Protein 7EZN (pdb70)

Nearest PDB structures (foldseek):
  7ezn-assembly1_A  TM=1.006E+00  e=9.779E-37  Cryptococcus neoformans H99
  6apx-assembly1_A  TM=9.489E-01  e=5.765E-12  Escherichia coli K-12
  4ki9-assembly1_A  TM=9.120E-01  e=9.971E-12  Homo sapiens
  4jmk-assembly2_B  TM=9.257E-01  e=8.922E-11  Homo sapiens
  4jnb-assembly1_A  TM=8.657E-01  e=7.433E-11  Homo sapiens

Structure (mmCIF, N/CA/C/O backbone):
data_7EZN
#
_entry.id   7EZN
#
_cell.length_a   66.194
_cell.length_b   66.194
_cell.length_c   120.324
_cell.angle_alpha   90.000
_cell.angle_beta   90.000
_cell.angle_gamma   90.000
#
_symmetry.space_group_name_H-M   'P 41 21 2'
#
loop_
_entity.id
_entity.type
_entity.pdbx_description
1 polymer Protein-tyrosine-phosphatase
2 non-polymer 'VANADATE ION'
3 non-polymer 1,2-ETHANEDIOL
4 water water
#
loop_
_atom_site.group_PDB
_atom_site.id
_atom_site.type_symbol
_atom_site.label_atom_id
_atom_site.label_alt_id
_atom_site.label_comp_id
_atom_site.label_asym_id
_atom_site.label_entity_id
_atom_site.label_seq_id
_atom_site.pdbx_PDB_ins_code
_atom_site.Cartn_x
_atom_site.Cartn_y
_atom_site.Cartn_z
_atom_site.occupancy
_atom_site.B_iso_or_equiv
_atom_site.auth_seq_id
_atom_site.auth_comp_id
_atom_site.auth_asym_id
_atom_site.auth_atom_id
_atom_site.pdbx_PDB_model_num
ATOM 1 N N . GLY A 1 5 ? 32.30500 -13.43400 11.04000 1.000 46.47000 114 GLY A N 1
ATOM 2 C CA . GLY A 1 5 ? 32.95700 -12.50300 11.96000 1.000 40.61000 114 GLY A CA 1
ATOM 3 C C . GLY A 1 5 ? 32.06500 -11.61300 12.79200 1.000 34.29000 114 GLY A C 1
ATOM 4 O O . GLY A 1 5 ? 30.88100 -11.48600 12.49100 1.000 35.41000 114 GLY A O 1
ATOM 5 N N . HIS A 1 6 ? 32.67800 -10.99300 13.78500 1.000 31.06000 115 HIS A N 1
ATOM 6 C CA . HIS A 1 6 ? 31.97400 -10.06400 14.69700 1.000 29.99000 115 HIS A CA 1
ATOM 7 C C . HIS A 1 6 ? 31.98500 -8.66000 14.09200 1.000 28.15000 115 HIS A C 1
ATOM 8 O O . HIS A 1 6 ? 31.29000 -7.80600 14.62500 1.000 26.78000 115 HIS A O 1
ATOM 15 N N . MET A 1 7 ? 32.75900 -8.44600 13.02800 1.000 27.26000 116 MET A N 1
ATOM 16 C CA . MET A 1 7 ? 32.70100 -7.16900 12.33300 1.000 28.70000 116 MET A CA 1
ATOM 17 C C . MET A 1 7 ? 32.95300 -7.42800 10.86300 1.000 27.67000 116 MET A C 1
ATOM 18 O O . MET A 1 7 ? 33.61300 -8.40200 10.51000 1.000 27.26000 116 MET A O 1
ATOM 23 N N . GLN A 1 8 ? 32.43100 -6.54200 10.01100 1.000 26.92000 117 GLN A N 1
ATOM 24 C CA . GLN A 1 8 ? 32.58100 -6.66100 8.56400 1.000 27.51000 117 GLN A CA 1
ATOM 25 C C . GLN A 1 8 ? 32.92500 -5.30200 7.97200 1.000 27.49000 117 GLN A C 1
ATOM 26 O O . GLN A 1 8 ? 32.46000 -4.26000 8.45700 1.000 25.89000 117 GLN A O 1
ATOM 32 N N . GLU A 1 9 ? 33.74700 -5.32300 6.91800 1.000 28.16000 118 GLU A N 1
ATOM 33 C CA . GLU A 1 9 ? 34.19400 -4.10700 6.25000 1.000 27.97000 118 GLU A CA 1
ATOM 34 C C . GLU A 1 9 ? 33.19800 -3.75200 5.14900 1.000 28.84000 118 GLU A C 1
ATOM 35 O O . GLU A 1 9 ? 33.00700 -4.52700 4.20600 1.000 30.55000 118 GLU A O 1
ATOM 41 N N . VAL A 1 10 ? 32.54200 -2.60500 5.29200 1.000 27.89000 119 VAL A N 1
ATOM 42 C CA . VAL A 1 10 ? 31.48000 -2.18500 4.38100 1.000 24.85000 119 VAL A CA 1
ATOM 43 C C . VAL A 1 10 ? 32.05300 -1.50100 3.15200 1.000 27.52000 119 VAL A C 1
ATOM 44 O O . VAL A 1 10 ? 31.67900 -1.80800 2.01900 1.000 29.06000 119 VAL A O 1
ATOM 48 N N . VAL A 1 11 ? 32.92000 -0.52500 3.38200 1.000 28.05000 120 VAL A N 1
ATOM 49 C CA . VAL A 1 11 ? 33.77200 0.06400 2.36500 1.000 26.48000 120 VAL A CA 1
ATOM 50 C C . VAL A 1 11 ? 35.16500 0.13600 2.97700 1.000 29.50000 120 VAL A C 1
ATOM 51 O O . VAL A 1 11 ? 35.34900 -0.10500 4.17700 1.000 27.02000 120 VAL A O 1
ATOM 55 N N . ASP A 1 12 ? 36.15700 0.44000 2.13200 1.000 27.18000 121 ASP A N 1
ATOM 56 C CA . ASP A 1 12 ? 37.56100 0.49200 2.54500 1.000 26.86000 121 ASP A CA 1
ATOM 57 C C . ASP A 1 12 ? 37.76500 1.29900 3.82900 1.000 29.37000 121 ASP A C 1
ATOM 58 O O . ASP A 1 12 ? 37.55300 2.51900 3.84100 1.000 27.13000 121 ASP A O 1
ATOM 63 N N . GLY A 1 13 ? 38.13900 0.62400 4.92500 1.000 28.80000 122 GLY A N 1
ATOM 64 C CA . GLY A 1 13 ? 38.45700 1.29000 6.17800 1.000 29.55000 122 GLY A CA 1
ATOM 65 C C . GLY A 1 13 ? 37.29700 1.50000 7.13300 1.000 26.95000 122 GLY A C 1
ATOM 66 O O . GLY A 1 13 ? 37.51400 2.03200 8.23900 1.000 27.60000 122 GLY A O 1
ATOM 67 N N . LEU A 1 14 ? 36.07700 1.11500 6.75000 1.000 26.84000 123 LEU A N 1
ATOM 68 C CA . LEU A 1 14 ? 34.87900 1.36300 7.54800 1.000 26.07000 123 LEU A CA 1
ATOM 69 C C . LEU A 1 14 ? 34.22500 0.03400 7.89500 1.000 25.51000 123 LEU A C 1
ATOM 70 O O . LEU A 1 14 ? 33.75700 -0.68500 7.00300 1.000 25.87000 123 LEU A O 1
ATOM 75 N N . TRP A 1 15 ? 34.17900 -0.28100 9.19300 1.000 25.26000 124 TRP A N 1
ATOM 76 C CA . TRP A 1 15 ? 33.71900 -1.56500 9.70100 1.000 26.06000 124 TRP A CA 1
ATOM 77 C C . TRP A 1 15 ? 32.50100 -1.36600 10.59400 1.000 24.83000 124 TRP A C 1
ATOM 78 O O . TRP A 1 15 ? 32.37200 -0.34500 11.27700 1.000 24.43000 124 TRP A O 1
ATOM 89 N N . VAL A 1 16 ? 31.60300 -2.34800 10.59200 1.000 23.58000 125 VAL A N 1
ATOM 90 C CA . VAL A 1 16 ? 30.44700 -2.36900 11.47500 1.000 23.70000 125 VAL A CA 1
ATOM 91 C C . VAL A 1 16 ? 30.49200 -3.67700 12.26100 1.000 24.06000 125 VAL A C 1
ATOM 92 O O . VAL A 1 16 ? 30.84600 -4.72200 11.71000 1.000 24.86000 125 VAL A O 1
ATOM 96 N N . GLY A 1 17 ? 30.17700 -3.62200 13.55000 1.000 24.29000 126 GLY A N 1
ATOM 97 C CA . GLY A 1 17 ? 30.32800 -4.83700 14.33100 1.000 24.19000 126 GLY A CA 1
ATOM 98 C C . GLY A 1 17 ? 29.71600 -4.74600 15.71300 1.000 25.64000 126 GLY A C 1
ATOM 99 O O . GLY A 1 17 ? 29.03200 -3.77800 16.05500 1.000 23.55000 126 GLY A O 1
ATOM 100 N N . ASP A 1 18 ? 29.96800 -5.79000 16.51100 1.000 25.18000 127 ASP A N 1
ATOM 101 C CA . ASP A 1 18 ? 29.30400 -5.96200 17.79100 1.000 25.29000 127 ASP A CA 1
ATOM 102 C C . ASP A 1 18 ? 30.27300 -5.68900 18.94800 1.000 27.01000 127 ASP A C 1
ATOM 103 O O . ASP A 1 18 ? 31.40700 -5.22300 18.75300 1.000 26.81000 127 ASP A O 1
ATOM 108 N N . LEU A 1 19 ? 29.83200 -6.02500 20.16300 1.000 26.01000 128 LEU A N 1
ATOM 109 C CA . LEU A 1 19 ? 30.64600 -5.76300 21.34800 1.000 26.41000 128 LEU A CA 1
ATOM 110 C C . LEU A 1 19 ? 31.90400 -6.63300 21.35900 1.000 26.73000 128 LEU A C 1
ATOM 111 O O . LEU A 1 19 ? 32.97300 -6.18400 21.79200 1.000 30.07000 128 LEU A O 1
ATOM 116 N N . VAL A 1 20 ? 31.79400 -7.87900 20.89300 1.000 27.33000 129 VAL A N 1
ATOM 117 C CA . VAL A 1 20 ? 32.96600 -8.74800 20.77600 1.000 27.72000 129 VAL A CA 1
ATOM 118 C C . VAL A 1 20 ? 34.04100 -8.08400 19.92600 1.000 32.30000 129 VAL A C 1
ATOM 119 O O . VAL A 1 20 ? 35.22600 -8.08000 20.28600 1.000 29.79000 129 VAL A O 1
ATOM 123 N N . ALA A 1 21 ? 33.64100 -7.49800 18.78900 1.000 28.01000 130 ALA A N 1
ATOM 124 C CA . ALA A 1 21 ? 34.61700 -6.89200 17.88800 1.000 28.34000 130 ALA A CA 1
ATOM 125 C C . ALA A 1 21 ? 35.35300 -5.74700 18.55800 1.000 27.81000 130 ALA A C 1
ATOM 126 O O . ALA A 1 21 ? 36.55400 -5.55700 18.33700 1.000 31.97000 130 ALA A O 1
ATOM 128 N N . ALA A 1 22 ? 34.65100 -4.96400 19.36800 1.000 26.19000 131 ALA A N 1
ATOM 129 C CA . ALA A 1 22 ? 35.26400 -3.80000 19.98900 1.000 28.17000 131 ALA A CA 1
ATOM 130 C C . ALA A 1 22 ? 36.32500 -4.18100 21.01500 1.000 33.04000 131 ALA A C 1
ATOM 131 O O . ALA A 1 22 ? 37.17200 -3.34600 21.35300 1.000 33.52000 131 ALA A O 1
ATOM 133 N N . ASN A 1 23 ? 36.27700 -5.40800 21.52700 1.000 32.74000 132 ASN A N 1
ATOM 134 C CA . ASN A 1 23 ? 37.19800 -5.87800 22.55900 1.000 34.59000 132 ASN A CA 1
ATOM 135 C C . ASN A 1 23 ? 38.30900 -6.76100 22.00800 1.000 38.19000 132 ASN A C 1
ATOM 136 O O . ASN A 1 23 ? 39.22500 -7.12400 22.75300 1.000 40.64000 132 ASN A O 1
ATOM 141 N N . ASP A 1 24 ? 38.27500 -7.07600 20.71900 1.000 35.98000 133 ASP A N 1
ATOM 142 C CA . ASP A 1 24 ? 39.21500 -8.01400 20.10100 1.000 37.49000 133 ASP A CA 1
ATOM 143 C C . ASP A 1 24 ? 40.38100 -7.21700 19.51300 1.000 39.40000 133 ASP A C 1
ATOM 144 O O . ASP A 1 24 ? 40.44300 -6.93000 18.31700 1.000 37.20000 133 ASP A O 1
ATOM 149 N N . ASP A 1 25 ? 41.34000 -6.87100 20.38200 1.000 38.92000 134 ASP A N 1
ATOM 150 C CA . ASP A 1 25 ? 42.45500 -6.02800 19.95200 1.000 38.88000 134 ASP A CA 1
ATOM 151 C C . ASP A 1 25 ? 43.32200 -6.71500 18.90900 1.000 41.56000 134 ASP A C 1
ATOM 152 O O . ASP A 1 25 ? 43.95800 -6.03900 18.09200 1.000 41.19000 134 ASP A O 1
ATOM 157 N N . ASP A 1 26 ? 43.36400 -8.04800 18.91800 1.000 40.44000 135 ASP A N 1
ATOM 158 C CA . ASP A 1 26 ? 44.10100 -8.77000 17.88900 1.000 44.37000 135 ASP A CA 1
ATOM 159 C C . ASP A 1 26 ? 43.50600 -8.50200 16.51200 1.000 42.72000 135 ASP A C 1
ATOM 160 O O . ASP A 1 26 ? 44.22300 -8.13500 15.57200 1.000 43.85000 135 ASP A O 1
ATOM 165 N N . GLU A 1 27 ? 42.18400 -8.67500 16.37700 1.000 43.22000 136 GLU A N 1
ATOM 166 C CA . GLU A 1 27 ? 41.52600 -8.45400 15.09200 1.000 42.37000 136 GLU A CA 1
ATOM 167 C C . GLU A 1 27 ? 41.56400 -6.98600 14.69300 1.000 40.46000 136 GLU A C 1
ATOM 168 O O . GLU A 1 27 ? 41.68400 -6.66500 13.50400 1.000 39.40000 136 GLU A O 1
ATOM 174 N N . LEU A 1 28 ? 41.44300 -6.07900 15.66300 1.000 36.88000 137 LEU A N 1
ATOM 175 C CA . LEU A 1 28 ? 41.54300 -4.66300 15.33300 1.000 37.82000 137 LEU A CA 1
ATOM 176 C C . LEU A 1 28 ? 42.93000 -4.32600 14.79700 1.000 41.32000 137 LEU A C 1
ATOM 177 O O . LEU A 1 28 ? 43.06100 -3.63500 13.77700 1.000 35.10000 137 LEU A O 1
ATOM 182 N N . GLU A 1 29 ? 43.97900 -4.84300 15.43700 1.000 40.89000 138 GLU A N 1
ATOM 183 C CA . GLU A 1 29 ? 45.36900 -4.58100 14.97700 1.000 43.12000 138 GLU A CA 1
ATOM 184 C C . GLU A 1 29 ? 45.58400 -5.20000 13.59900 1.000 40.36000 138 GLU A C 1
ATOM 185 O O . GLU A 1 29 ? 46.15500 -4.53800 12.73200 1.000 41.32000 138 GLU A O 1
ATOM 191 N N . LYS A 1 30 ? 45.13000 -6.43200 13.42000 1.000 41.33000 139 LYS A N 1
ATOM 192 C CA . LYS A 1 30 ? 45.35600 -7.12800 12.15800 1.000 41.34000 139 LYS A CA 1
ATOM 193 C C . LYS A 1 30 ? 44.73800 -6.37900 10.98000 1.000 41.95000 139 LYS A C 1
ATOM 194 O O . LYS A 1 30 ? 45.23900 -6.46700 9.85300 1.000 42.32000 139 LYS A O 1
ATOM 200 N N . ASN A 1 31 ? 43.66300 -5.63100 11.21500 1.000 39.01000 140 ASN A N 1
ATOM 201 C CA . ASN A 1 31 ? 42.96500 -4.93600 10.14200 1.000 39.79000 140 ASN A CA 1
ATOM 202 C C . ASN A 1 31 ? 43.24000 -3.44200 10.14000 1.000 37.90000 140 ASN A C 1
ATOM 203 O O . ASN A 1 31 ? 42.54500 -2.70000 9.43600 1.000 35.06000 140 ASN A O 1
ATOM 208 N N . GLY A 1 32 ? 44.21700 -2.98600 10.92400 1.000 35.89000 141 GLY A N 1
ATOM 209 C CA . GLY A 1 32 ? 44.63800 -1.59700 10.90800 1.000 33.55000 141 GLY A CA 1
ATOM 210 C C . GLY A 1 32 ? 43.63100 -0.60700 11.43700 1.000 34.63000 141 GLY A C 1
ATOM 211 O O . GLY A 1 32 ? 43.63700 0.55400 11.01300 1.000 35.15000 141 GLY A O 1
ATOM 212 N N . ILE A 1 33 ? 42.77200 -1.02500 12.36300 1.000 33.17000 142 ILE A N 1
ATOM 213 C CA . ILE A 1 33 ? 41.73400 -0.15900 12.90900 1.000 30.40000 142 ILE A CA 1
ATOM 214 C C . ILE A 1 33 ? 42.28600 0.59200 14.11600 1.000 33.02000 142 ILE A C 1
ATOM 215 O O . ILE A 1 33 ? 42.76600 -0.01800 15.08100 1.000 34.18000 142 ILE A O 1
ATOM 220 N N . LYS A 1 34 ? 42.20500 1.92200 14.06500 1.000 31.15000 143 LYS A N 1
ATOM 221 C CA . LYS A 1 34 ? 42.72900 2.77600 15.12200 1.000 32.55000 143 LYS A CA 1
ATOM 222 C C . LYS A 1 34 ? 41.68000 3.74200 15.67200 1.000 29.86000 143 LYS A C 1
ATOM 223 O O . LYS A 1 34 ? 42.01800 4.63000 16.46900 1.000 30.52000 143 LYS A O 1
ATOM 229 N N . ASN A 1 35 ? 40.41500 3.57200 15.29800 1.000 28.10000 144 ASN A N 1
ATOM 230 C CA . ASN A 1 35 ? 39.33000 4.45900 15.69600 1.000 26.10000 144 ASN A CA 1
ATOM 231 C C . ASN A 1 35 ? 38.09900 3.61400 15.97600 1.000 28.60000 144 ASN A C 1
ATOM 232 O O . ASN A 1 35 ? 37.83400 2.64800 15.25500 1.000 28.39000 144 ASN A O 1
ATOM 237 N N . ILE A 1 36 ? 37.34800 3.96400 17.02300 1.000 25.56000 145 ILE A N 1
ATOM 238 C CA . ILE A 1 36 ? 36.14700 3.21600 17.38300 1.000 24.72000 145 ILE A CA 1
ATOM 239 C C . ILE A 1 36 ? 35.02600 4.20300 17.67100 1.000 24.17000 145 ILE A C 1
ATOM 240 O O . ILE A 1 36 ? 35.17700 5.09200 18.51600 1.000 25.36000 145 ILE A O 1
ATOM 245 N N . LEU A 1 37 ? 33.91200 4.06100 16.95700 1.000 23.24000 146 LEU A N 1
ATOM 246 C CA . LEU A 1 37 ? 32.69300 4.82200 17.22700 1.000 20.70000 146 LEU A CA 1
ATOM 247 C C . LEU A 1 37 ? 31.83600 3.85800 18.04000 1.000 24.93000 146 LEU A C 1
ATOM 248 O O . LEU A 1 37 ? 31.30600 2.88100 17.51200 1.000 23.87000 146 LEU A O 1
ATOM 253 N N . SER A 1 38 ? 31.77400 4.08500 19.35000 1.000 22.01000 147 SER A N 1
ATOM 254 C CA . SER A 1 38 ? 31.23300 3.12800 20.30700 1.000 23.92000 147 SER A CA 1
ATOM 255 C C . SER A 1 38 ? 29.85800 3.60800 20.76400 1.000 23.91000 147 SER A C 1
ATOM 256 O O . SER A 1 38 ? 29.75200 4.51800 21.59300 1.000 24.46000 147 SER A O 1
ATOM 259 N N . ALA A 1 39 ? 28.80200 2.98700 20.23700 1.000 23.71000 148 ALA A N 1
ATOM 260 C CA . ALA A 1 39 ? 27.42300 3.40500 20.49300 1.000 22.12000 148 ALA A CA 1
ATOM 261 C C . ALA A 1 39 ? 26.83900 2.46700 21.54500 1.000 25.54000 148 ALA A C 1
ATOM 262 O O . ALA A 1 39 ? 26.35200 1.37700 21.22300 1.000 25.63000 148 ALA A O 1
ATOM 264 N N . LEU A 1 40 ? 27.01100 2.88400 22.80300 1.000 24.18000 149 LEU A N 1
ATOM 265 C CA . LEU A 1 40 ? 26.66500 2.00100 23.93900 1.000 26.32000 149 LEU A CA 1
ATOM 266 C C . LEU A 1 40 ? 26.57500 2.80700 25.24100 1.000 25.41000 149 LEU A C 1
ATOM 267 O O . LEU A 1 40 ? 27.23200 3.83600 25.32600 1.000 24.94000 149 LEU A O 1
ATOM 272 N N . ARG A 1 41 ? 25.76000 2.34700 26.19100 1.000 27.67000 150 ARG A N 1
ATOM 273 C CA . ARG A 1 41 ? 25.65500 2.95100 27.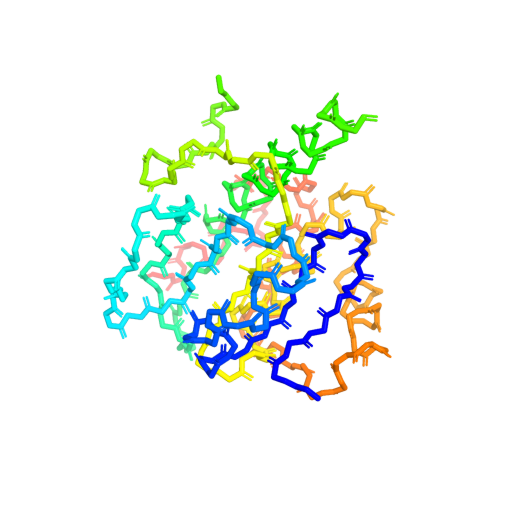54500 1.000 27.42000 150 ARG A CA 1
ATOM 274 C C . ARG A 1 41 ? 25.70700 1.80800 28.57200 1.000 26.17000 150 ARG A C 1
ATOM 275 O O . ARG A 1 41 ? 24.97600 0.85100 28.41400 1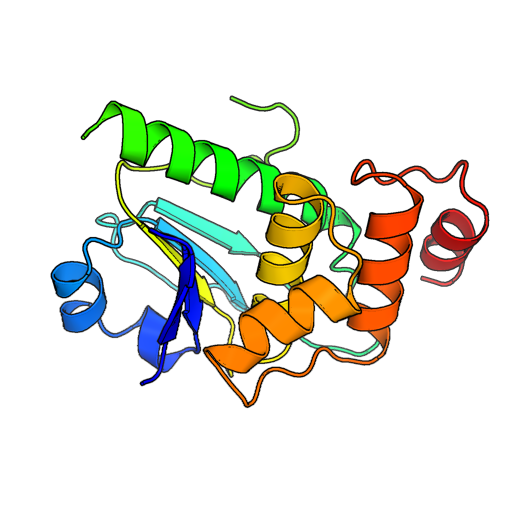.000 28.73000 150 ARG A O 1
ATOM 283 N N . PRO A 1 42 ? 26.49900 1.89400 29.65100 1.000 27.61000 151 PRO A N 1
ATOM 284 C CA . PRO A 1 42 ? 27.56000 2.87500 29.76900 1.000 26.58000 151 PRO A CA 1
ATOM 285 C C . PRO A 1 42 ? 28.70500 2.74500 28.75800 1.000 26.51000 151 PRO A C 1
ATOM 286 O O . PRO A 1 42 ? 28.86200 1.71700 28.16500 1.000 27.77000 151 PRO A O 1
ATOM 290 N N . SER A 1 43 ? 29.48600 3.81000 28.63400 1.000 29.26000 152 SER A N 1
ATOM 291 C CA . SER A 1 43 ? 30.64500 3.79800 27.71800 1.000 28.91000 152 SER A CA 1
ATOM 292 C C . SER A 1 43 ? 31.71600 2.84600 28.24400 1.000 30.31000 152 SER A C 1
ATOM 293 O O . SER A 1 43 ? 31.81700 2.67000 29.45900 1.000 27.99000 152 SER A O 1
ATOM 296 N N . LEU A 1 44 ? 32.47000 2.26400 27.32900 1.000 27.17000 153 LEU A N 1
ATOM 297 C CA . LEU A 1 44 ? 33.55400 1.34300 27.71300 1.000 27.95000 153 LEU A CA 1
ATOM 298 C C . LEU A 1 44 ? 34.84900 2.11600 27.94900 1.000 27.91000 153 LEU A C 1
ATOM 299 O O . LEU A 1 44 ? 34.93100 3.27400 27.54600 1.000 29.36000 153 LEU A O 1
ATOM 304 N N . LYS A 1 45 ? 35.80200 1.48400 28.61100 1.000 28.48000 154 LYS A N 1
ATOM 305 C CA . LYS A 1 45 ? 37.12400 2.06200 28.86700 1.000 28.34000 154 LYS A CA 1
ATOM 306 C C . LYS A 1 45 ? 38.08700 1.46500 27.85100 1.000 30.34000 154 LYS A C 1
ATOM 307 O O . LYS A 1 45 ? 38.51200 0.31600 27.99400 1.000 33.17000 154 LYS A O 1
ATOM 313 N N . PHE A 1 46 ? 38.41700 2.23700 26.81000 1.000 30.58000 155 PHE A N 1
ATOM 314 C CA . PHE A 1 46 ? 39.31500 1.77000 25.76400 1.000 29.70000 155 PHE A CA 1
ATOM 315 C C . PHE A 1 46 ? 40.75100 2.20800 26.02400 1.000 32.16000 155 PHE A C 1
ATOM 316 O O . PHE A 1 46 ? 41.01000 3.24400 26.64300 1.000 34.05000 155 PHE A O 1
ATOM 324 N N . SER A 1 47 ? 41.68500 1.42300 25.49900 1.000 32.41000 156 SER A N 1
ATOM 325 C CA . SER A 1 47 ? 43.08200 1.82000 25.50700 1.000 38.13000 156 SER A CA 1
ATOM 326 C C . SER A 1 47 ? 43.27800 3.10200 24.69900 1.000 40.33000 156 SER A C 1
ATOM 327 O O . SER A 1 47 ? 42.49200 3.42800 23.80200 1.000 37.63000 156 SER A O 1
ATOM 330 N N . ASP A 1 48 ? 44.33000 3.85100 25.02600 1.000 39.93000 157 ASP A N 1
ATOM 331 C CA . ASP A 1 48 ? 44.57200 5.07000 24.25900 1.000 42.95000 157 ASP A CA 1
ATOM 332 C C . ASP A 1 48 ? 45.27300 4.79200 22.93600 1.000 39.25000 157 ASP A C 1
ATOM 333 O O . ASP A 1 48 ? 45.59800 5.73400 22.20800 1.000 42.87000 157 ASP A O 1
ATOM 338 N N . LYS A 1 49 ? 45.50000 3.51900 22.61500 1.000 39.94000 158 LYS A N 1
ATOM 339 C CA . LYS A 1 49 ? 45.86200 3.12100 21.26100 1.000 37.44000 158 LYS A CA 1
ATOM 340 C C . LYS A 1 49 ? 44.82600 3.60000 20.24500 1.000 38.89000 158 LYS A C 1
ATOM 341 O O . LYS A 1 49 ? 45.16400 3.85900 19.08400 1.000 38.67000 158 LYS A O 1
ATOM 347 N N . TYR A 1 50 ? 43.57400 3.76200 20.66900 1.000 38.15000 159 TYR A N 1
ATOM 348 C CA . TYR A 1 50 ? 42.46600 4.10000 19.78600 1.000 33.82000 159 TYR A CA 1
ATOM 349 C C . TYR A 1 50 ? 41.97700 5.52100 20.03300 1.000 34.04000 159 TYR A C 1
ATOM 350 O O . TYR A 1 50 ? 42.00700 6.02300 21.16000 1.000 33.41000 159 TYR A O 1
ATOM 359 N N . ALA A 1 51 ? 41.50300 6.16200 18.97300 1.000 29.37000 160 ALA A N 1
ATOM 360 C CA . ALA A 1 51 ? 40.69000 7.36200 19.10400 1.000 30.16000 160 ALA A CA 1
ATOM 361 C C . ALA A 1 51 ? 39.23800 6.92000 19.18700 1.000 31.12000 160 ALA A C 1
ATOM 362 O O . ALA A 1 51 ? 38.77500 6.14200 18.34500 1.000 28.29000 160 ALA A O 1
ATOM 364 N N . VAL A 1 52 ? 38.54300 7.37900 20.22100 1.000 29.15000 161 VAL A N 1
ATOM 365 C CA . VAL A 1 52 ? 37.17600 6.84900 20.46000 1.000 26.89000 161 VAL A CA 1
ATOM 366 C C . VAL A 1 52 ? 36.11000 7.93700 20.48300 1.000 28.45000 161 VAL A C 1
ATOM 367 O O . VAL A 1 52 ? 36.35000 8.98300 21.07700 1.000 30.44000 161 VAL A O 1
ATOM 371 N N . TYR A 1 53 ? 34.99300 7.68600 19.80700 1.000 27.55000 162 TYR A N 1
ATOM 372 C CA . TYR A 1 53 ? 33.82700 8.58600 19.89600 1.000 26.03000 162 TYR A CA 1
ATOM 373 C C . TYR A 1 53 ?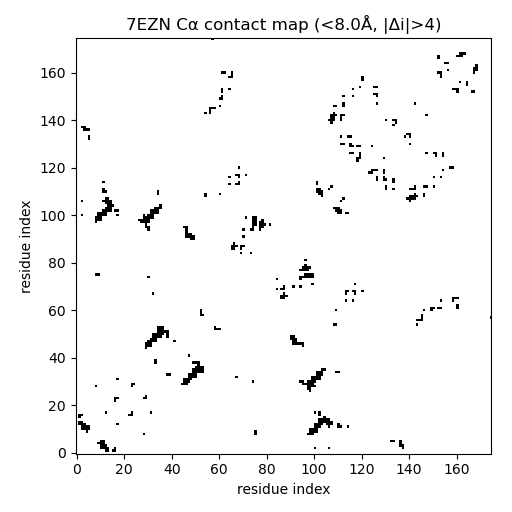 32.81200 7.80200 20.73300 1.000 27.77000 162 TYR A C 1
ATOM 374 O O . TYR A 1 53 ? 32.19300 6.87300 20.21900 1.000 25.23000 162 TYR A O 1
ATOM 383 N N . PRO A 1 54 ? 32.62800 8.16300 22.01400 1.000 26.84000 163 PRO A N 1
ATOM 384 C CA . PRO A 1 54 ? 31.66000 7.48500 22.84600 1.000 26.74000 163 PRO A CA 1
ATOM 385 C C . PRO A 1 54 ? 30.26900 8.09100 22.61800 1.000 28.73000 163 PRO A C 1
ATOM 386 O O . PRO A 1 54 ? 30.02400 9.18700 23.04400 1.000 35.20000 163 PRO A O 1
ATOM 390 N N . LEU A 1 55 ? 29.39500 7.34900 21.95300 1.000 25.14000 164 LEU A N 1
ATOM 391 C CA . LEU A 1 55 ? 28.00600 7.83100 21.76000 1.000 25.28000 164 LEU A CA 1
ATOM 392 C C . LEU A 1 55 ? 27.15300 7.13200 22.81200 1.000 27.77000 164 LEU A C 1
ATOM 393 O O . LEU A 1 55 ? 26.86200 5.95600 22.62800 1.000 26.25000 164 LEU A O 1
ATOM 398 N N . GLU A 1 56 ? 26.78000 7.85600 23.86200 1.000 26.74000 165 GLU A N 1
ATOM 399 C CA . GLU A 1 56 ? 26.06000 7.24100 24.99900 1.000 27.37000 165 GLU A CA 1
ATOM 400 C C . GLU A 1 56 ? 24.56700 7.20200 24.71000 1.000 28.51000 165 GLU A C 1
ATOM 401 O O . GLU A 1 56 ? 23.83100 7.98800 25.30000 1.000 31.33000 165 GLU A O 1
ATOM 407 N N . ILE A 1 57 ? 24.16900 6.27200 23.85300 1.000 26.36000 166 ILE A N 1
ATOM 408 C CA . ILE A 1 57 ? 22.73300 6.10900 23.52400 1.000 28.42000 166 ILE A CA 1
ATOM 409 C C . ILE A 1 57 ? 22.34400 4.63900 23.66100 1.000 27.62000 166 ILE A C 1
ATOM 410 O O . ILE A 1 57 ? 23.20900 3.78600 23.48800 1.000 27.54000 166 ILE A O 1
ATOM 415 N N . ASP A 1 58 ? 21.08900 4.38500 24.01300 1.000 30.25000 167 ASP A N 1
ATOM 416 C CA . ASP A 1 58 ? 20.54500 3.03300 24.07000 1.000 28.02000 167 ASP A CA 1
ATOM 417 C C . ASP A 1 58 ? 19.97900 2.64400 22.70800 1.000 29.44000 167 ASP A C 1
ATOM 418 O O . ASP A 1 58 ? 19.93000 3.44900 21.77800 1.000 31.36000 167 ASP A O 1
ATOM 423 N N . ASP A 1 59 ? 19.52800 1.40300 22.58400 1.000 28.98000 168 ASP A N 1
ATOM 424 C CA . ASP A 1 59 ? 18.76100 1.01400 21.40000 1.000 30.02000 168 ASP A CA 1
ATOM 425 C C . ASP A 1 59 ? 17.28400 0.89700 21.77000 1.000 31.46000 168 ASP A C 1
ATOM 426 O O . ASP A 1 59 ? 16.71000 -0.19500 21.71600 1.000 36.65000 168 ASP A O 1
ATOM 431 N N . SER A 1 60 ? 16.66900 2.01700 22.14400 1.000 31.02000 169 SER A N 1
ATOM 432 C CA . SER A 1 60 ? 15.32400 2.07500 22.69900 1.000 31.69000 169 SER A CA 1
ATOM 433 C C . SER A 1 60 ? 14.37600 2.71200 21.69800 1.000 33.88000 169 SER A C 1
ATOM 434 O O . SER A 1 60 ? 14.79500 3.43100 20.78800 1.000 32.80000 169 SER A O 1
ATOM 437 N N . ALA A 1 61 ? 13.08100 2.45400 21.88600 1.000 33.33000 170 ALA A N 1
ATOM 438 C CA . ALA A 1 61 ? 12.08800 3.02100 20.98300 1.000 33.78000 170 ALA A CA 1
ATOM 439 C C . ALA A 1 61 ? 12.01300 4.53900 21.09800 1.000 33.18000 170 ALA A C 1
ATOM 440 O O . ALA A 1 61 ? 11.50500 5.19400 20.18500 1.000 36.59000 170 ALA A O 1
ATOM 442 N N . ASP A 1 62 ? 12.53700 5.12400 22.16800 1.000 34.66000 171 ASP A N 1
ATOM 443 C CA . ASP A 1 62 ? 12.55600 6.57600 22.28200 1.000 36.60000 171 ASP A CA 1
ATOM 444 C C . ASP A 1 62 ? 13.96600 7.15800 22.18800 1.000 34.28000 171 ASP A C 1
ATOM 445 O O . ASP A 1 62 ? 14.17800 8.31000 22.57100 1.000 33.41000 171 ASP A O 1
ATOM 450 N N . THR A 1 63 ? 14.93400 6.39600 21.67600 1.000 30.88000 172 THR A N 1
ATOM 451 C CA . THR A 1 63 ? 16.28600 6.92300 21.51400 1.000 30.30000 172 THR A CA 1
ATOM 452 C C . THR A 1 63 ? 16.34700 7.90100 20.34300 1.000 29.95000 172 THR A C 1
ATOM 453 O O . THR A 1 63 ? 15.85800 7.60200 19.25300 1.000 29.90000 172 THR A O 1
ATOM 457 N N . ASP A 1 64 ? 16.98500 9.05400 20.56400 1.000 31.54000 173 ASP A N 1
ATOM 458 C CA . ASP A 1 64 ? 17.22200 10.06200 19.52600 1.000 31.22000 173 ASP A CA 1
ATOM 459 C C . ASP A 1 64 ? 18.62800 9.83200 18.96900 1.000 28.64000 173 ASP A C 1
ATOM 460 O O . ASP A 1 64 ? 19.61800 10.27600 19.55700 1.000 27.81000 173 ASP A O 1
ATOM 465 N N . LEU A 1 65 ? 18.72000 9.12100 17.84200 1.000 26.04000 174 LEU A N 1
ATOM 466 C CA . LEU A 1 65 ? 19.97700 9.00900 17.11000 1.000 26.82000 174 LEU A CA 1
ATOM 467 C C . LEU A 1 65 ? 20.17000 10.15700 16.12200 1.000 25.02000 174 LEU A C 1
ATOM 468 O O . LEU A 1 65 ? 21.30600 10.61100 15.91900 1.000 25.41000 174 LEU A O 1
ATOM 473 N N . LEU A 1 66 ? 19.07100 10.64000 15.53400 1.000 25.35000 175 LEU A N 1
ATOM 474 C CA . LEU A 1 66 ? 19.10200 11.67100 14.49300 1.000 23.94000 175 LEU A CA 1
ATOM 475 C C . LEU A 1 66 ? 19.97800 12.86500 14.86900 1.000 26.47000 175 LEU A C 1
ATOM 476 O O . LEU A 1 66 ? 20.80000 13.31000 14.06100 1.000 25.09000 175 LEU A O 1
ATOM 481 N N . SER A 1 67 ? 19.81700 13.40200 16.09800 1.000 25.94000 176 SER A N 1
ATOM 482 C CA . SER A 1 67 ? 20.58300 14.58400 16.49700 1.000 26.68000 176 SER A CA 1
ATOM 483 C C . SER A 1 67 ? 22.08100 14.35800 16.38900 1.000 27.94000 176 SER A C 1
ATOM 484 O O . SER A 1 67 ? 22.84200 15.31900 16.21700 1.000 29.43000 176 SER A O 1
ATOM 487 N N . HIS A 1 68 ? 22.52600 13.10900 16.50800 1.000 26.11000 177 HIS A N 1
ATOM 488 C CA . HIS A 1 68 ? 23.94700 12.79400 16.50000 1.000 25.17000 177 HIS A CA 1
ATOM 489 C C . HIS A 1 68 ? 24.48000 12.41600 15.13100 1.000 23.69000 177 HIS A C 1
ATOM 490 O O . HIS A 1 68 ? 25.70100 12.29400 14.98400 1.000 25.10000 177 HIS A O 1
ATOM 497 N N . LEU A 1 69 ? 23.61200 12.20100 14.14700 1.000 25.76000 178 LEU A N 1
ATOM 498 C CA . LEU A 1 69 ? 24.08400 11.66400 12.87300 1.000 24.14000 178 LEU A CA 1
ATOM 499 C C . LEU A 1 69 ? 25.03300 12.59800 12.13400 1.000 26.58000 178 LEU A C 1
ATOM 500 O O . LEU A 1 69 ? 26.03600 12.09900 11.59800 1.000 27.24000 178 LEU A O 1
ATOM 505 N N . PRO A 1 70 ? 24.79800 13.91500 12.04900 1.000 27.18000 179 PRO A N 1
ATOM 506 C CA . PRO A 1 70 ? 25.79500 14.78200 11.38900 1.000 26.81000 179 PRO A CA 1
ATOM 507 C C . PRO A 1 70 ? 27.17600 14.70200 12.01800 1.000 28.82000 179 PRO A C 1
ATOM 508 O O . PRO A 1 70 ? 28.18500 14.67500 11.30200 1.000 28.81000 179 PRO A O 1
ATOM 512 N N . SER A 1 71 ? 27.24500 14.62800 13.34500 1.000 26.61000 180 SER A N 1
ATOM 513 C CA . SER A 1 71 ? 28.52700 14.48800 14.02500 1.000 26.31000 180 SER A CA 1
ATOM 514 C C . SER A 1 71 ? 29.17700 13.14900 13.70200 1.000 27.01000 180 SER A C 1
ATOM 515 O O . SER A 1 71 ? 30.38200 13.08400 13.43900 1.000 26.60000 180 SER A O 1
ATOM 518 N N . CYS A 1 72 ? 28.39900 12.06100 13.74100 1.000 25.42000 181 CYS A N 1
ATOM 519 C CA . CYS A 1 72 ? 28.93900 10.74000 13.40000 1.000 25.01000 181 CYS A CA 1
ATOM 520 C C . CYS A 1 72 ? 29.48300 10.71100 11.97800 1.000 24.57000 181 CYS A C 1
ATOM 521 O O . CYS A 1 72 ? 30.57800 10.19300 11.72600 1.000 25.98000 181 CYS A O 1
ATOM 524 N N . VAL A 1 73 ? 28.69500 11.21000 11.02400 1.000 26.42000 182 VAL A N 1
ATOM 525 C CA . VAL A 1 73 ? 29.11000 11.18100 9.62600 1.000 26.03000 182 VAL A CA 1
ATOM 526 C C . VAL A 1 73 ? 30.38500 12.00200 9.44100 1.000 27.58000 182 VAL A C 1
ATOM 527 O O . VAL A 1 73 ? 31.33500 11.56200 8.78300 1.000 27.14000 182 VAL A O 1
ATOM 531 N N . ALA A 1 74 ? 30.43800 13.19100 10.04400 1.000 26.90000 183 ALA A N 1
ATOM 532 C CA . ALA A 1 74 ? 31.62300 14.04000 9.91400 1.000 27.91000 183 ALA A CA 1
ATOM 533 C C . ALA A 1 74 ? 32.85600 13.39700 10.54200 1.000 27.12000 183 ALA A C 1
ATOM 534 O O . ALA A 1 74 ? 33.96500 13.53000 10.01300 1.000 28.21000 183 ALA A O 1
ATOM 536 N N . TRP A 1 75 ? 32.68700 12.68600 11.66900 1.000 26.18000 184 TRP A N 1
ATOM 537 C CA . TRP A 1 75 ? 33.83800 12.03200 12.29200 1.000 26.33000 184 TRP A CA 1
ATOM 538 C C . TRP A 1 75 ? 34.38700 10.91400 11.41100 1.000 26.40000 184 TRP A C 1
ATOM 539 O O . TRP A 1 75 ? 35.61000 10.76100 11.27500 1.000 25.23000 184 TRP A O 1
ATOM 550 N N . ILE A 1 76 ? 33.50500 10.09500 10.82900 1.000 25.47000 185 ILE A N 1
ATOM 551 C CA . ILE A 1 76 ? 33.97400 9.04000 9.93400 1.000 23.12000 185 ILE A CA 1
ATOM 552 C C . ILE A 1 76 ? 34.70200 9.66200 8.74000 1.000 24.80000 185 ILE A C 1
ATOM 553 O O . ILE A 1 76 ? 35.74700 9.16700 8.30200 1.000 25.82000 185 ILE A O 1
ATOM 558 N N . LYS A 1 77 ? 34.16900 10.76000 8.21100 1.000 25.72000 186 LYS A N 1
ATOM 559 C CA . LYS A 1 77 ? 34.84500 11.42900 7.10000 1.000 29.10000 186 LYS A CA 1
ATOM 560 C C . LYS A 1 77 ? 36.21800 11.94200 7.52300 1.000 29.43000 186 LYS A C 1
ATOM 561 O O . LYS A 1 77 ? 37.19400 11.81700 6.77200 1.000 32.25000 186 LYS A O 1
ATOM 567 N N . GLU A 1 78 ? 36.32000 12.49500 8.73000 1.000 29.21000 187 GLU A N 1
ATOM 568 C CA . GLU A 1 78 ? 37.61300 12.96900 9.20600 1.000 30.28000 187 GLU A CA 1
ATOM 569 C C . GLU A 1 78 ? 38.62400 11.83200 9.24100 1.000 31.09000 187 GLU A C 1
ATOM 570 O O . GLU A 1 78 ? 39.77200 12.00000 8.81100 1.000 33.25000 187 GLU A O 1
ATOM 576 N N . ILE A 1 79 ? 38.20000 10.65300 9.70600 1.000 26.82000 188 ILE A N 1
ATOM 577 C CA . ILE A 1 79 ? 39.10500 9.51500 9.81600 1.000 27.20000 188 ILE A CA 1
ATOM 578 C C . ILE A 1 79 ? 39.50600 9.00700 8.43600 1.000 29.00000 188 ILE A C 1
ATOM 579 O O . ILE A 1 79 ? 40.69100 8.78900 8.15500 1.000 28.73000 188 ILE A O 1
ATOM 584 N N . LEU A 1 80 ? 38.52300 8.78300 7.56200 1.000 27.33000 189 LEU A N 1
ATOM 585 C CA . LEU A 1 80 ? 38.84500 8.14500 6.29600 1.000 27.33000 189 LEU A CA 1
ATOM 586 C C . LEU A 1 80 ? 39.65100 9.07300 5.39900 1.000 32.21000 189 LEU A C 1
ATOM 587 O O . LEU A 1 80 ? 40.50200 8.59700 4.64200 1.000 31.78000 189 LEU A O 1
ATOM 592 N N . ASP A 1 81 ? 39.42800 10.38800 5.49400 1.000 31.02000 190 ASP A N 1
ATOM 593 C CA . ASP A 1 81 ? 40.28000 11.33700 4.77400 1.000 35.05000 190 ASP A CA 1
ATOM 594 C C . ASP A 1 81 ? 41.71400 11.26800 5.27700 1.000 37.73000 190 ASP A C 1
ATOM 595 O O . ASP A 1 81 ? 42.67000 11.27100 4.48800 1.000 37.28000 190 ASP A O 1
ATOM 600 N N . LEU A 1 82 ? 41.87900 11.19900 6.59300 1.000 33.99000 191 LEU A N 1
ATOM 601 C CA . LEU A 1 82 ? 43.20700 11.17200 7.18400 1.000 35.75000 191 LEU A CA 1
ATOM 602 C C . LEU A 1 82 ? 43.91500 9.86300 6.85800 1.000 39.39000 191 LEU A C 1
ATOM 603 O O . LEU A 1 82 ? 45.11000 9.85600 6.53400 1.000 40.19000 191 LEU A O 1
ATOM 608 N N . ARG A 1 83 ? 43.17600 8.74900 6.89700 1.000 35.89000 192 ARG A N 1
ATOM 609 C CA . ARG A 1 83 ? 43.73400 7.45200 6.52700 1.000 35.98000 192 ARG A CA 1
ATOM 610 C C . ARG A 1 83 ? 44.25500 7.45400 5.09000 1.000 40.14000 192 ARG A C 1
ATOM 611 O O . ARG A 1 83 ? 45.29400 6.84200 4.80400 1.000 41.39000 192 ARG A O 1
ATOM 619 N N . GLN A 1 84 ? 43.57400 8.14900 4.17800 1.000 38.30000 193 GLN A N 1
ATOM 620 C CA . GLN A 1 84 ? 44.00900 8.16800 2.75500 1.000 42.04000 193 GLN A CA 1
ATOM 621 C C . GLN A 1 84 ? 45.28800 8.99100 2.60500 1.000 45.73000 193 GLN A C 1
ATOM 622 O O . GLN A 1 84 ? 46.19700 8.54300 1.91200 1.000 48.23000 193 GLN A O 1
ATOM 628 N N . LYS A 1 85 ? 45.33100 10.15900 3.22700 1.000 46.94000 194 LYS A N 1
ATOM 629 C CA . LYS A 1 85 ? 46.51800 11.04600 3.13700 1.000 50.30000 194 LYS A CA 1
ATOM 630 C C . LYS A 1 85 ? 47.72900 10.31200 3.71600 1.000 55.39000 194 LYS A C 1
ATOM 631 O O . LYS A 1 85 ? 48.83600 10.48900 3.18700 1.000 58.15000 194 LYS A O 1
ATOM 637 N N . ALA A 1 86 ? 47.52000 9.51400 4.75900 1.000 49.86000 195 ALA A N 1
ATOM 638 C CA . ALA A 1 86 ? 48.61300 8.74200 5.39100 1.000 52.20000 195 ALA A CA 1
ATOM 639 C C . ALA A 1 86 ? 49.18600 7.71300 4.41600 1.000 55.58000 195 ALA A C 1
ATOM 640 O O . ALA A 1 86 ? 50.38700 7.42800 4.49900 1.000 56.56000 195 ALA A O 1
ATOM 642 N N . ALA A 1 87 ? 48.33000 7.11100 3.59800 1.000 56.57000 196 ALA A N 1
ATOM 643 C CA . ALA A 1 87 ? 48.82100 6.15900 2.58200 1.000 56.77000 196 ALA A CA 1
ATOM 644 C C . ALA A 1 87 ? 49.69600 6.90500 1.57100 1.000 60.84000 196 ALA A C 1
ATOM 645 O O . ALA A 1 87 ? 49.75100 6.43700 0.43000 1.000 66.67000 196 ALA A O 1
ATOM 647 N N . ARG A 1 104 ? 38.91400 21.43400 12.68200 1.000 57.36000 213 ARG A N 1
ATOM 648 C CA . ARG A 1 104 ? 38.00200 20.27700 12.75500 1.000 48.32000 213 ARG A CA 1
ATOM 649 C C . ARG A 1 104 ? 36.62700 20.67700 12.23700 1.000 48.93000 213 ARG A C 1
ATOM 650 O O . ARG A 1 104 ? 36.24200 21.83900 12.41100 1.000 49.37000 213 ARG A O 1
ATOM 658 N N . SER A 1 105 ? 35.92300 19.73000 11.62700 1.000 47.26000 214 SER A N 1
ATOM 659 C CA . SER A 1 105 ? 34.54200 20.00500 11.18600 1.000 44.05000 214 SER A CA 1
ATOM 660 C C . SER A 1 105 ? 33.74100 20.56200 12.36700 1.000 44.47000 214 SER A C 1
ATOM 661 O O . SER A 1 105 ? 33.79600 19.94400 13.43300 1.000 42.78000 214 SER A O 1
ATOM 664 N N . PRO A 1 106 ? 32.99100 21.68200 12.24500 1.000 44.45000 215 PRO A N 1
ATOM 665 C CA . PRO A 1 106 ? 32.16500 22.12900 13.37500 1.000 45.80000 215 PRO A CA 1
ATOM 666 C C . PRO A 1 106 ? 31.02700 21.17600 13.71900 1.000 42.40000 215 PRO A C 1
ATOM 667 O O . PRO A 1 106 ? 30.45900 21.30500 14.80700 1.000 41.95000 215 PRO A O 1
ATOM 671 N N . ASP A 1 107 ? 30.67700 20.22900 12.83400 1.000 43.59000 216 ASP A N 1
ATOM 672 C CA . ASP A 1 107 ? 29.61400 19.26900 13.13500 1.000 42.80000 216 ASP A CA 1
ATOM 673 C C . ASP A 1 107 ? 30.00100 18.24900 14.20100 1.000 36.93000 216 ASP A C 1
ATOM 674 O O . ASP A 1 107 ? 29.10400 17.61600 14.76900 1.000 40.53000 216 ASP A O 1
ATOM 679 N N . ILE A 1 108 ? 31.28900 18.06100 14.48000 1.000 34.73000 217 ILE A N 1
ATOM 680 C CA . ILE A 1 108 ? 31.73300 16.94300 15.31300 1.000 31.87000 217 ILE A CA 1
ATOM 681 C C . ILE A 1 108 ? 31.62700 17.30500 16.79100 1.000 37.06000 217 ILE A C 1
ATOM 682 O O . ILE A 1 108 ? 32.22700 18.28200 17.24900 1.000 38.74000 217 ILE A O 1
ATOM 687 N N . ASP A 1 109 ? 30.88000 16.49300 17.54100 1.000 33.01000 218 ASP A N 1
ATOM 688 C CA . ASP A 1 109 ? 30.80200 16.61300 18.99600 1.000 33.88000 218 ASP A CA 1
ATOM 689 C C . ASP A 1 109 ? 32.19300 16.61200 19.61700 1.000 33.61000 218 ASP A C 1
ATOM 690 O O . ASP A 1 109 ? 33.06200 15.82800 19.23400 1.000 33.52000 218 ASP A O 1
ATOM 695 N N . THR A 1 110 ? 32.39700 17.46600 20.62600 1.000 37.92000 219 THR A N 1
ATOM 696 C CA . THR A 1 110 ? 33.72600 17.54100 21.22400 1.000 38.25000 219 THR A CA 1
ATOM 697 C C . THR A 1 110 ? 34.11600 16.26500 21.97600 1.000 37.45000 219 THR A C 1
ATOM 698 O O . THR A 1 110 ? 35.30700 16.04500 22.21800 1.000 37.81000 219 THR A O 1
ATOM 702 N N . VAL A 1 111 ? 33.16700 15.39100 22.32600 1.000 36.37000 220 VAL A N 1
ATOM 703 C CA . VAL A 1 111 ? 33.57500 14.12800 22.94300 1.000 35.50000 220 VAL A CA 1
ATOM 704 C C . VAL A 1 111 ? 34.25300 13.17500 21.96900 1.000 34.71000 220 VAL A C 1
ATOM 705 O O . VAL A 1 111 ? 34.85300 12.18500 22.40600 1.000 35.25000 220 VAL A O 1
ATOM 709 N N . ALA A 1 112 ? 34.18600 13.43500 20.66100 1.000 33.68000 221 ALA A N 1
ATOM 710 C CA . ALA A 1 112 ? 34.85200 12.57000 19.69500 1.000 33.78000 221 ALA A CA 1
ATOM 711 C C . ALA A 1 112 ? 36.34200 12.89200 19.67500 1.000 34.52000 221 ALA A C 1
ATOM 712 O O . ALA A 1 112 ? 36.73500 14.01200 19.32600 1.000 37.71000 221 ALA A O 1
ATOM 714 N N . GLN A 1 113 ? 37.17100 11.91500 20.02400 1.000 31.33000 222 GLN A N 1
ATOM 715 C CA . GLN A 1 113 ? 38.60700 12.14700 20.02700 1.000 32.25000 222 GLN A CA 1
ATOM 716 C C . GLN A 1 113 ? 39.11200 12.41300 18.60500 1.000 36.12000 222 GLN A C 1
ATOM 717 O O . GLN A 1 113 ? 38.50700 11.96100 17.62400 1.000 33.27000 222 GLN A O 1
ATOM 723 N N . PRO A 1 114 ? 40.20000 13.17100 18.46800 1.000 32.62000 223 PRO A N 1
ATOM 724 C CA . PRO A 1 114 ? 40.77900 13.41500 17.14000 1.000 35.62000 223 PRO A CA 1
ATOM 725 C C . PRO A 1 114 ? 41.07400 12.12000 16.39200 1.000 33.75000 223 PRO A C 1
ATOM 726 O O . PRO A 1 114 ? 41.73500 11.21400 16.91000 1.000 32.72000 223 PRO A O 1
ATOM 730 N N . GLY A 1 115 ? 40.58200 12.04000 15.15700 1.000 34.58000 224 GLY A N 1
ATOM 731 C CA . GLY A 1 115 ? 40.78400 10.83300 14.37000 1.000 32.91000 224 GLY A CA 1
ATOM 732 C C . GLY A 1 115 ? 42.25800 10.51200 14.19400 1.000 34.35000 224 GLY A C 1
ATOM 733 O O . GLY A 1 115 ? 43.09700 11.40500 14.05800 1.000 36.27000 224 GLY A O 1
ATOM 734 N N . LYS A 1 116 ? 42.56800 9.21600 14.19100 1.000 32.23000 225 LYS A N 1
ATOM 735 C CA . LYS A 1 116 ? 43.89100 8.64900 13.96900 1.000 34.7300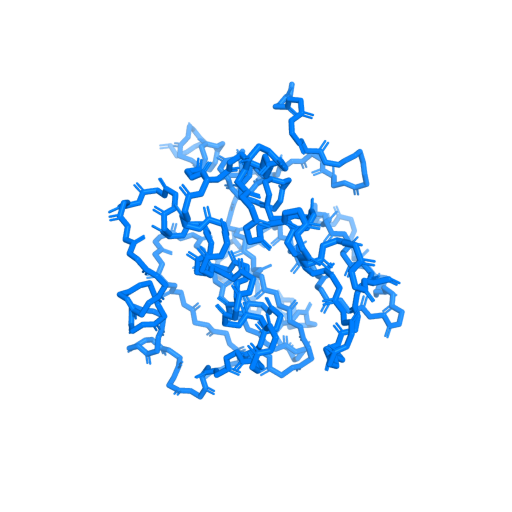0 225 LYS A CA 1
ATOM 736 C C . LYS A 1 116 ? 43.97500 8.03200 12.56800 1.000 37.50000 225 LYS A C 1
ATOM 737 O O . LYS A 1 116 ? 42.95300 7.61400 12.01000 1.000 36.11000 225 LYS A O 1
ATOM 743 N N . PRO A 1 117 ? 45.18700 7.96300 11.95400 1.000 38.29000 226 PRO A N 1
ATOM 744 C CA . PRO A 1 117 ? 45.31200 7.40600 10.58300 1.000 40.33000 226 PRO A CA 1
ATOM 745 C C . PRO A 1 117 ? 45.16100 5.88900 10.48100 1.000 41.24000 226 PRO A C 1
ATOM 746 O O . PRO A 1 117 ? 46.12100 5.10700 10.42100 1.000 45.70000 226 PRO A O 1
ATOM 750 N N . GLY A 1 118 ? 43.91300 5.44700 10.43600 1.000 35.25000 227 GLY A N 1
ATOM 751 C CA . GLY A 1 118 ? 43.62200 4.04600 10.22900 1.000 32.60000 227 GLY A CA 1
ATOM 752 C C . GLY A 1 118 ? 42.13100 3.86100 10.07000 1.000 30.89000 227 GLY A C 1
ATOM 753 O O . GLY A 1 118 ? 41.37700 4.83100 9.98600 1.000 31.96000 227 GLY A O 1
ATOM 754 N N . GLY A 1 119 ? 41.71600 2.59900 10.03700 1.000 29.06000 228 GLY A N 1
ATOM 755 C CA . GLY A 1 119 ? 40.31400 2.27600 9.89300 1.000 30.50000 228 GLY A CA 1
ATOM 756 C C . GLY A 1 119 ? 39.50100 2.64800 11.12600 1.000 28.30000 228 GLY A C 1
ATOM 757 O O . GLY A 1 119 ? 40.02500 3.00700 12.18500 1.000 27.91000 228 GLY A O 1
ATOM 758 N N . VAL A 1 120 ? 38.17900 2.58900 10.97000 1.000 27.73000 229 VAL A N 1
ATOM 759 C CA . VAL A 1 120 ? 37.24800 2.88000 12.05400 1.000 25.59000 229 VAL A CA 1
ATOM 760 C C . VAL A 1 120 ? 36.24600 1.74000 12.15700 1.000 27.21000 229 VAL A C 1
ATOM 761 O O . VAL A 1 120 ? 35.73400 1.25500 11.14000 1.000 24.54000 229 VAL A O 1
ATOM 765 N N . LEU A 1 121 ? 35.99100 1.28800 13.38100 1.000 25.52000 230 LEU A N 1
ATOM 766 C CA . LEU A 1 121 ? 34.92600 0.33800 13.65300 1.000 24.09000 230 LEU A CA 1
ATOM 767 C C . LEU A 1 121 ? 33.78000 1.10100 14.29100 1.000 23.13000 230 LEU A C 1
ATOM 768 O O . LEU A 1 121 ? 33.98100 1.82300 15.28400 1.000 23.62000 230 LEU A O 1
ATOM 773 N N . VAL A 1 122 ? 32.59200 0.96500 13.71800 1.000 21.94000 231 VAL A N 1
ATOM 774 C CA . VAL A 1 122 ? 31.36300 1.47500 14.31900 1.000 22.89000 231 VAL A CA 1
ATOM 775 C C . VAL A 1 122 ? 30.65400 0.28800 14.94900 1.000 23.77000 231 VAL A C 1
ATOM 776 O O . VAL A 1 122 ? 30.33100 -0.67300 14.25200 1.000 22.66000 231 VAL A O 1
ATOM 780 N N . HIS A 1 123 ? 30.43500 0.35700 16.25700 1.000 23.93000 232 HIS A N 1
ATOM 781 C CA . HIS A 1 123 ? 29.86700 -0.82200 16.94100 1.000 23.76000 232 HIS A CA 1
ATOM 782 C C . HIS A 1 123 ? 28.82300 -0.49200 17.99500 1.000 25.01000 232 HIS A C 1
ATOM 783 O O . HIS A 1 123 ? 28.77800 0.64300 18.44900 1.000 22.99000 232 HIS A O 1
ATOM 790 N N . CYS A 1 124 ? 27.98700 -1.48100 18.29100 1.000 23.76000 233 CYS A N 1
ATOM 791 C CA . CYS A 1 124 ? 27.05900 -1.38000 19.42900 1.000 23.68000 233 CYS A CA 1
ATOM 792 C C . CYS A 1 124 ? 27.16900 -2.74700 20.11800 1.000 25.12000 233 CYS A C 1
ATOM 793 O O . CYS A 1 124 ? 28.21000 -3.36600 19.99400 1.000 25.96000 233 CYS A O 1
ATOM 796 N N . GLN A 1 125 ? 26.14700 -3.19700 20.81600 1.000 24.44000 234 GLN A N 1
ATOM 797 C CA . GLN A 1 125 ? 26.29900 -4.49300 21.51000 1.000 27.60000 234 GLN A CA 1
ATOM 798 C C . GLN A 1 125 ? 26.13000 -5.63100 20.50300 1.000 28.89000 234 GLN A C 1
ATOM 799 O O . GLN A 1 125 ? 26.90900 -6.57300 20.57200 1.000 25.97000 234 GLN A O 1
ATOM 805 N N . ALA A 1 126 ? 25.16200 -5.50800 19.59400 1.000 26.83000 235 ALA A N 1
ATOM 806 C CA . ALA A 1 126 ? 24.87600 -6.57900 18.65000 1.000 27.05000 235 ALA A CA 1
ATOM 807 C C . ALA A 1 126 ? 25.28900 -6.27200 17.21300 1.000 26.45000 235 ALA A C 1
ATOM 808 O O . ALA A 1 126 ? 25.31600 -7.18900 16.38600 1.000 26.85000 235 ALA A O 1
ATOM 810 N N . GLY A 1 127 ? 25.63900 -5.03100 16.89400 1.000 25.52000 236 GLY A N 1
ATOM 811 C CA . GLY A 1 127 ? 26.03100 -4.73700 15.52200 1.000 24.12000 236 GLY A CA 1
ATOM 812 C C . GLY A 1 127 ? 24.89900 -4.79700 14.51600 1.000 26.08000 236 GLY A C 1
ATOM 813 O O . GLY A 1 127 ? 25.13000 -5.17100 13.35700 1.000 26.60000 236 GLY A O 1
ATOM 814 N N . MET A 1 128 ? 23.68200 -4.41100 14.91600 1.000 25.72000 237 MET A N 1
ATOM 815 C CA . MET A 1 128 ? 22.52400 -4.52800 14.03100 1.000 26.60000 237 MET A CA 1
ATOM 816 C C . MET A 1 128 ? 21.72900 -3.24400 13.85300 1.000 27.52000 237 MET A C 1
ATOM 817 O O . MET A 1 128 ? 21.16800 -3.01500 12.77700 1.000 27.52000 237 MET A O 1
ATOM 822 N N . SER A 1 129 ? 21.67900 -2.39600 14.88100 1.000 25.96000 238 SER A N 1
ATOM 823 C CA . SER A 1 129 ? 20.70800 -1.30900 14.92600 1.000 26.19000 238 SER A CA 1
ATOM 824 C C . SER A 1 129 ? 21.38000 0.05500 15.06400 1.000 26.14000 238 SER A C 1
ATOM 825 O O . SER A 1 129 ? 21.41400 0.80600 14.08700 1.000 24.29000 238 SER A O 1
ATOM 828 N N . ARG A 1 130 ? 21.88600 0.41100 16.24900 1.000 23.96000 239 ARG A N 1
ATOM 829 C CA . ARG A 1 130 ? 22.62800 1.65900 16.40500 1.000 21.58000 239 ARG A CA 1
ATOM 830 C C . ARG A 1 130 ? 23.76600 1.75400 15.39300 1.000 24.23000 239 ARG A C 1
ATOM 831 O O . ARG A 1 130 ? 23.86000 2.71500 14.61800 1.000 24.37000 239 ARG A O 1
ATOM 839 N N . SER A 1 131 ? 24.64300 0.74900 15.38500 1.000 22.83000 240 SER A N 1
ATOM 840 C CA . SER A 1 131 ? 25.85400 0.83700 14.59100 1.000 22.88000 240 SER A CA 1
ATOM 841 C C . SER A 1 131 ? 25.52500 0.79400 13.09800 1.000 24.51000 240 SER A C 1
ATOM 842 O O . SER A 1 131 ? 26.06300 1.58900 12.32000 1.000 23.61000 240 SER A O 1
ATOM 845 N N . ALA A 1 132 ? 24.62700 -0.10800 12.68800 1.000 22.42000 241 ALA A N 1
ATOM 846 C CA . ALA A 1 132 ? 24.26700 -0.18100 11.27600 1.000 22.03000 241 ALA A CA 1
ATOM 847 C C . ALA A 1 132 ? 23.59800 1.10900 10.81900 1.000 24.45000 241 ALA A C 1
ATOM 848 O O . ALA A 1 132 ? 23.80600 1.55100 9.67900 1.000 23.41000 241 ALA A O 1
ATOM 850 N N . SER A 1 133 ? 22.81300 1.74600 11.69800 1.000 22.44000 242 SER A N 1
ATOM 851 C CA . SER A 1 133 ? 22.13200 2.98000 11.29700 1.000 25.81000 242 SER A CA 1
ATOM 852 C C . SER A 1 133 ? 23.12700 4.11500 11.10100 1.000 23.07000 242 SER A C 1
ATOM 853 O O . SER A 1 133 ? 22.99400 4.91400 10.16600 1.000 22.13000 242 SER A O 1
ATOM 856 N N . ILE A 1 134 ? 24.12800 4.19800 11.97600 1.000 21.50000 243 ILE A N 1
ATOM 857 C CA . ILE A 1 134 ? 25.17300 5.20500 11.83600 1.000 23.20000 243 ILE A CA 1
ATOM 858 C C . ILE A 1 134 ? 25.94500 5.00000 10.53400 1.000 24.96000 243 ILE A C 1
ATOM 859 O O . ILE A 1 134 ? 26.21500 5.95700 9.79400 1.000 22.53000 243 ILE A O 1
ATOM 864 N N . VAL A 1 135 ? 26.33600 3.75300 10.24500 1.000 22.07000 244 VAL A N 1
ATOM 865 C CA . VAL A 1 135 ? 27.04700 3.48700 9.00000 1.000 21.30000 244 VAL A CA 1
ATOM 866 C C . VAL A 1 135 ? 26.15900 3.80700 7.80400 1.000 24.51000 244 VAL A C 1
ATOM 867 O O . VAL A 1 135 ? 26.62700 4.36400 6.80400 1.000 22.33000 244 VAL A O 1
ATOM 871 N N . ALA A 1 136 ? 24.86100 3.49600 7.89300 1.000 22.48000 245 ALA A N 1
ATOM 872 C CA . ALA A 1 136 ? 23.96600 3.81900 6.78000 1.000 25.29000 245 ALA A CA 1
ATOM 873 C C . ALA A 1 136 ? 23.90000 5.32000 6.54500 1.000 26.26000 245 ALA A C 1
ATOM 874 O O . ALA A 1 136 ? 23.91800 5.76300 5.39500 1.000 23.99000 245 ALA A O 1
ATOM 876 N N . ALA A 1 137 ? 23.82300 6.11800 7.62000 1.000 20.80000 246 ALA A N 1
ATOM 877 C CA . ALA A 1 137 ? 23.82900 7.57200 7.45700 1.000 22.00000 246 ALA A CA 1
ATOM 878 C C . ALA A 1 137 ? 25.08200 8.04100 6.72500 1.000 22.53000 246 ALA A C 1
ATOM 879 O O . ALA A 1 137 ? 25.01100 8.92900 5.86700 1.000 25.75000 246 ALA A O 1
ATOM 881 N N . TYR A 1 138 ? 26.24200 7.46600 7.05600 1.000 22.46000 247 TYR A N 1
ATOM 882 C CA . TYR A 1 138 ? 27.46500 7.83000 6.35200 1.000 22.91000 247 TYR A CA 1
ATOM 883 C C . TYR A 1 138 ? 27.35600 7.48400 4.86700 1.000 25.04000 247 TYR A C 1
ATOM 884 O O . TYR A 1 138 ? 27.69700 8.30000 3.99700 1.000 23.60000 247 TYR A O 1
ATOM 893 N N . LEU A 1 139 ? 26.85900 6.27900 4.55900 1.000 24.19000 248 LEU A N 1
ATOM 894 C CA . LEU A 1 139 ? 26.76200 5.85700 3.15900 1.000 23.91000 248 LEU A CA 1
ATOM 895 C C . LEU A 1 139 ? 25.75300 6.69800 2.38200 1.000 26.68000 248 LEU A C 1
ATOM 896 O O . LEU A 1 139 ? 25.95600 6.97000 1.18900 1.000 27.10000 248 LEU A O 1
ATOM 901 N N . MET A 1 140 ? 24.68800 7.11900 3.04000 1.000 24.66000 249 MET A N 1
ATOM 902 C CA . MET A 1 140 ? 23.70600 7.98900 2.36500 1.000 26.08000 249 MET A CA 1
ATOM 903 C C . MET A 1 140 ? 24.37500 9.31400 2.00400 1.000 27.47000 249 MET A C 1
ATOM 904 O O . MET A 1 140 ? 24.18800 9.78200 0.89300 1.000 28.30000 249 MET A O 1
ATOM 909 N N . SER A 1 141 ? 25.14100 9.87100 2.92600 1.000 25.32000 250 SER A N 1
ATOM 910 C CA . SER A 1 141 ? 25.76600 11.16500 2.71400 1.000 28.28000 250 SER A CA 1
ATOM 911 C C . SER A 1 141 ? 26.88500 11.06000 1.67600 1.000 31.74000 250 SER A C 1
ATOM 912 O O . SER A 1 141 ? 27.02500 11.93700 0.81400 1.000 31.74000 250 SER A O 1
ATOM 915 N N . GLN A 1 142 ? 27.64900 9.96000 1.70100 1.000 26.81000 251 GLN A N 1
ATOM 916 C CA . GLN A 1 142 ? 28.84300 9.82600 0.85900 1.000 30.55000 251 GLN A CA 1
ATOM 917 C C . GLN A 1 142 ? 28.52200 9.37500 -0.56500 1.000 29.38000 251 GLN A C 1
ATOM 918 O O . GLN A 1 142 ? 29.21400 9.78100 -1.50700 1.000 29.62000 251 GLN A O 1
ATOM 924 N N . TYR A 1 143 ? 27.49800 8.54100 -0.75000 1.000 27.67000 252 TYR A N 1
ATOM 925 C CA . TYR A 1 143 ? 27.19700 7.95700 -2.05200 1.000 32.07000 252 TYR A CA 1
ATOM 926 C C . TYR A 1 143 ? 25.80900 8.33000 -2.56400 1.000 31.47000 252 TYR A C 1
ATOM 927 O O . TYR A 1 143 ? 25.34000 7.71700 -3.53600 1.000 30.82000 252 TYR A O 1
ATOM 936 N N . ASP A 1 144 ? 25.14600 9.31300 -1.93000 1.000 28.87000 253 ASP A N 1
ATOM 937 C CA . ASP A 1 144 ? 23.79400 9.78300 -2.28600 1.000 30.57000 253 ASP A CA 1
ATOM 938 C C . ASP A 1 144 ? 22.77500 8.65200 -2.36300 1.000 33.95000 253 ASP A C 1
ATOM 939 O O . ASP A 1 144 ? 21.96700 8.56500 -3.29200 1.000 34.06000 253 ASP A O 1
ATOM 944 N N . LEU A 1 145 ? 22.79500 7.78600 -1.35800 1.000 27.65000 254 LEU A N 1
ATOM 945 C CA . LEU A 1 145 ? 21.85800 6.67800 -1.28300 1.000 29.93000 254 LEU A CA 1
ATOM 946 C C . LEU A 1 145 ? 20.68100 7.06500 -0.40200 1.000 30.05000 254 LEU A C 1
ATOM 947 O O . LEU A 1 145 ? 20.80100 7.93100 0.46700 1.000 29.39000 254 LEU A O 1
ATOM 952 N N . ASP A 1 146 ? 19.57800 6.33700 -0.58100 1.000 28.72000 255 ASP A N 1
ATOM 953 C CA . ASP A 1 146 ? 18.40700 6.47100 0.31500 1.000 29.36000 255 ASP A CA 1
ATOM 954 C C . ASP A 1 146 ? 18.60200 5.44900 1.45200 1.000 31.33000 255 ASP A C 1
ATOM 955 O O . ASP A 1 146 ? 19.50000 4.61300 1.33000 1.000 28.97000 255 ASP A O 1
ATOM 960 N N . PRO A 1 147 ? 17.81600 5.44600 2.55400 1.000 28.62000 256 PRO A N 1
ATOM 961 C CA . PRO A 1 147 ? 18.07200 4.50600 3.64900 1.000 29.97000 256 PRO A CA 1
ATOM 962 C C . PRO A 1 147 ? 18.10600 3.02000 3.24400 1.000 30.73000 256 PRO A C 1
ATOM 963 O O . PRO A 1 147 ? 18.94000 2.31400 3.71500 1.000 27.87000 256 PRO A O 1
ATOM 967 N N . MET A 1 148 ? 17.15700 2.59700 2.41000 1.000 31.88000 257 MET A N 1
ATOM 968 C CA . MET A 1 148 ? 17.08200 1.16900 1.99100 1.000 33.85000 257 MET A CA 1
ATOM 969 C C . MET A 1 148 ? 18.31400 0.78300 1.16700 1.000 28.47000 257 MET A C 1
ATOM 970 O O . MET A 1 148 ? 18.86200 -0.27700 1.41100 1.000 31.38000 257 MET A O 1
ATOM 975 N N . GLU A 1 149 ? 18.72300 1.64800 0.25000 1.000 29.01000 258 GLU A N 1
ATOM 976 C CA . GLU A 1 149 ? 19.90200 1.37300 -0.59700 1.000 30.73000 258 GLU A CA 1
ATOM 977 C C . GLU A 1 149 ? 21.13300 1.28700 0.30400 1.000 30.65000 258 GLU A C 1
ATOM 978 O O . GLU A 1 149 ? 21.93600 0.37800 0.11400 1.000 27.85000 258 GLU A O 1
ATOM 984 N N . ALA A 1 150 ? 21.25700 2.23400 1.23000 1.000 26.56000 259 ALA A N 1
ATOM 985 C CA . ALA A 1 150 ? 22.36500 2.17000 2.18000 1.000 26.13000 259 ALA A CA 1
ATOM 986 C C . ALA A 1 150 ? 22.32600 0.88100 3.00300 1.000 25.94000 259 ALA A C 1
ATOM 987 O O . ALA A 1 150 ? 23.35400 0.21300 3.17900 1.000 27.09000 259 ALA A O 1
ATOM 989 N N . MET A 1 151 ? 21.15300 0.51400 3.52200 1.000 26.93000 260 MET A N 1
ATOM 990 C CA . MET A 1 151 ? 21.10600 -0.60700 4.45600 1.000 27.77000 260 MET A CA 1
ATOM 991 C C . MET A 1 151 ? 21.36500 -1.91200 3.69300 1.000 29.36000 260 MET A C 1
ATOM 992 O O . MET A 1 151 ? 22.05100 -2.81400 4.18200 1.000 30.51000 260 MET A O 1
ATOM 997 N N . THR A 1 152 ? 20.86800 -1.99700 2.45300 1.000 28.62000 261 THR A N 1
ATOM 998 C CA . THR A 1 152 ? 21.15400 -3.15300 1.60300 1.000 29.03000 261 THR A CA 1
ATOM 999 C C . THR A 1 152 ? 22.64900 -3.29600 1.34400 1.000 28.50000 261 THR A C 1
ATOM 1000 O O . THR A 1 152 ? 23.19000 -4.40700 1.37300 1.000 29.24000 261 THR A O 1
ATOM 1004 N N . MET A 1 153 ? 23.33500 -2.17900 1.10100 1.000 28.87000 262 MET A N 1
ATOM 1005 C CA . MET A 1 153 ? 24.79000 -2.19400 0.95300 1.000 29.46000 262 MET A CA 1
ATOM 1006 C C . MET A 1 153 ? 25.48500 -2.77500 2.18700 1.000 30.64000 262 MET A C 1
ATOM 1007 O O . MET A 1 153 ? 26.43100 -3.56600 2.06600 1.000 29.13000 262 MET A O 1
ATOM 1012 N N . ILE A 1 154 ? 25.03800 -2.39600 3.38000 1.000 27.25000 263 ILE A N 1
ATOM 1013 C CA . ILE A 1 154 ? 25.59600 -2.99300 4.60000 1.000 27.55000 263 ILE A CA 1
ATOM 1014 C C . ILE A 1 154 ? 25.20300 -4.45600 4.72300 1.000 30.47000 263 ILE A C 1
ATOM 1015 O O . ILE A 1 154 ? 26.03700 -5.31200 5.04900 1.000 27.77000 263 ILE A O 1
ATOM 1020 N N . ARG A 1 155 ? 23.92300 -4.75400 4.51000 1.000 31.48000 264 ARG A N 1
ATOM 1021 C CA . ARG A 1 155 ? 23.38500 -6.12600 4.71700 1.000 32.33000 264 ARG A CA 1
ATOM 1022 C C . ARG A 1 155 ? 24.08700 -7.13700 3.81700 1.000 33.57000 264 ARG A C 1
ATOM 1023 O O . ARG A 1 155 ? 24.19000 -8.29500 4.20700 1.000 34.33000 264 ARG A O 1
ATOM 1031 N N . GLU A 1 156 ? 24.56200 -6.69700 2.66000 1.000 33.22000 265 GLU A N 1
ATOM 1032 C CA . GLU A 1 156 ? 25.29100 -7.62100 1.80700 1.000 35.52000 265 GLU A CA 1
ATOM 1033 C C . GLU A 1 156 ? 26.63000 -8.02900 2.39800 1.000 36.76000 265 GLU A C 1
ATOM 1034 O O . GLU A 1 156 ? 27.19700 -9.04200 1.96700 1.000 36.19000 265 GLU A O 1
ATOM 1040 N N . LYS A 1 157 ? 27.15900 -7.25900 3.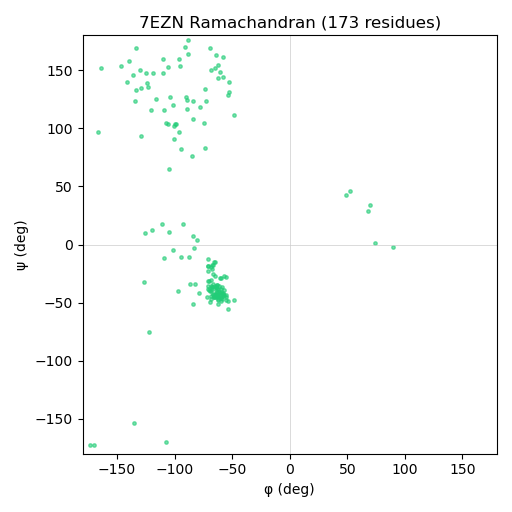35100 1.000 33.43000 266 LYS A N 1
ATOM 1041 C CA . LYS A 1 157 ? 28.34900 -7.65900 4.09100 1.000 32.80000 266 LYS A CA 1
ATOM 1042 C C . LYS A 1 157 ? 28.01600 -8.29200 5.43600 1.000 31.68000 266 LYS A C 1
ATOM 1043 O O . LYS A 1 157 ? 28.65400 -9.27000 5.82400 1.000 31.99000 266 LYS A O 1
ATOM 1049 N N . ARG A 1 158 ? 27.02000 -7.75900 6.14400 1.000 30.43000 267 ARG A N 1
ATOM 1050 C CA . ARG A 1 158 ? 26.65500 -8.19200 7.49400 1.000 31.40000 267 ARG A CA 1
ATOM 1051 C C . ARG A 1 158 ? 25.15600 -8.44600 7.49000 1.000 31.49000 267 ARG A C 1
ATOM 1052 O O . ARG A 1 158 ? 24.35600 -7.52300 7.69000 1.000 28.21000 267 ARG A O 1
ATOM 1060 N N . PRO A 1 159 ? 24.73000 -9.69200 7.25600 1.000 36.31000 268 PRO A N 1
ATOM 1061 C CA . PRO A 1 159 ? 23.33100 -9.93200 6.87900 1.000 36.08000 268 PRO A CA 1
ATOM 1062 C C . PRO A 1 159 ? 22.33500 -9.71800 7.99700 1.000 35.01000 268 PRO A C 1
ATOM 1063 O O . PRO A 1 159 ? 21.14800 -9.53100 7.70600 1.000 36.14000 268 PRO A O 1
ATOM 1067 N N . VAL A 1 160 ? 22.76600 -9.70600 9.26000 1.000 31.71000 269 VAL A N 1
ATOM 1068 C CA . VAL A 1 160 ? 21.80500 -9.58800 10.35100 1.000 33.75000 269 VAL A CA 1
ATOM 1069 C C . VAL A 1 160 ? 21.38800 -8.15900 10.64000 1.000 31.37000 269 VAL A C 1
ATOM 1070 O O . VAL A 1 160 ? 20.53700 -7.95600 11.51600 1.000 32.40000 269 VAL A O 1
ATOM 1074 N N . VAL A 1 161 ? 21.95100 -7.15700 9.95500 1.000 27.89000 270 VAL A N 1
ATOM 1075 C CA . VAL A 1 161 ? 21.63600 -5.78300 10.33500 1.000 27.12000 270 VAL A CA 1
ATOM 1076 C C . VAL A 1 161 ? 20.15000 -5.52100 10.14100 1.000 28.28000 270 VAL A C 1
ATOM 1077 O O . VAL A 1 161 ? 19.52200 -6.01000 9.19200 1.000 31.40000 270 VAL A O 1
ATOM 1081 N N . GLU A 1 162 ? 19.58400 -4.74700 11.04400 1.000 28.29000 271 GLU 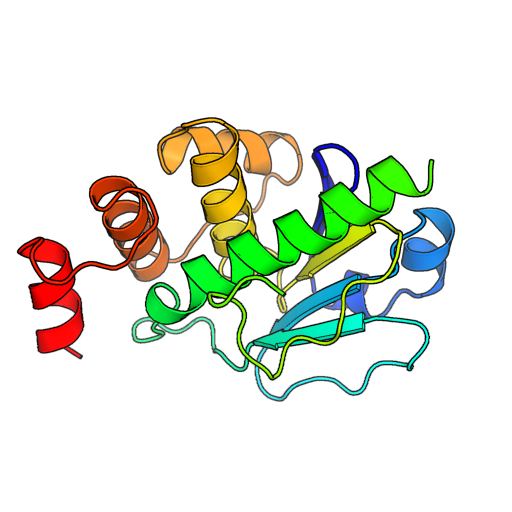A N 1
ATOM 1082 C CA . GLU A 1 162 ? 18.16500 -4.43400 11.08300 1.000 33.39000 271 GLU A CA 1
ATOM 1083 C C . GLU A 1 162 ? 17.94800 -3.27700 12.04500 1.000 32.38000 271 GLU A C 1
ATOM 1084 O O . GLU A 1 162 ? 17.86400 -3.49300 13.25800 1.000 31.07000 271 GLU A O 1
ATOM 1090 N N . PRO A 1 163 ? 17.86400 -2.04900 11.54900 1.000 33.05000 272 PRO A N 1
ATOM 1091 C CA . PRO A 1 163 ? 17.54700 -0.92400 12.42900 1.000 29.79000 272 PRO A CA 1
ATOM 1092 C C . PRO A 1 163 ? 16.19700 -1.11400 13.08200 1.000 30.03000 272 PRO A C 1
ATOM 1093 O O . PRO A 1 163 ? 15.28200 -1.70900 12.50900 1.000 27.35000 272 PRO A O 1
ATOM 1097 N N . SER A 1 164 ? 16.08300 -0.59700 14.29800 1.000 29.47000 273 SER A N 1
ATOM 1098 C CA . SER A 1 164 ? 14.78300 -0.46000 14.92700 1.000 29.19000 273 SER A CA 1
ATOM 1099 C C . SER A 1 164 ? 13.85200 0.38900 14.06600 1.000 29.99000 273 SER A C 1
ATOM 1100 O O . SER A 1 164 ? 14.28100 1.15500 13.19700 1.000 27.65000 273 SER A O 1
ATOM 1103 N N . ALA A 1 165 ? 12.55100 0.26700 14.33900 1.000 30.57000 274 ALA A N 1
ATOM 1104 C CA . ALA A 1 165 ? 11.57100 1.07400 13.61900 1.000 31.91000 274 ALA A CA 1
ATOM 1105 C C . ALA A 1 165 ? 11.85200 2.56300 13.78500 1.000 29.29000 274 ALA A C 1
ATOM 1106 O O . ALA A 1 165 ? 11.81300 3.31900 12.80500 1.000 29.10000 274 ALA A O 1
ATOM 1108 N N . THR A 1 166 ? 12.16500 3.01000 15.00600 1.000 28.46000 275 THR A N 1
ATOM 1109 C CA . THR A 1 166 ? 12.39400 4.44200 15.14900 1.000 26.99000 275 THR A CA 1
ATOM 1110 C C . THR A 1 166 ? 13.67200 4.87500 14.42700 1.000 27.35000 275 THR A C 1
ATOM 1111 O O . THR A 1 166 ? 13.72600 5.99400 13.90800 1.000 28.09000 275 THR A O 1
ATOM 1115 N N . PHE A 1 167 ? 14.67900 4.00700 14.32400 1.000 25.91000 276 PHE A N 1
ATOM 1116 C CA . PHE A 1 167 ? 15.92900 4.37500 13.61200 1.000 24.93000 276 PHE A CA 1
ATOM 1117 C C . PHE A 1 167 ? 15.66500 4.46900 12.10500 1.000 26.83000 276 PHE A C 1
ATOM 1118 O O . PHE A 1 167 ? 16.21400 5.34800 11.46600 1.000 25.57000 276 PHE A O 1
ATOM 1126 N N . TRP A 1 168 ? 14.84700 3.56800 11.57600 1.000 26.95000 277 TRP A N 1
ATOM 1127 C CA . TRP A 1 168 ? 14.46900 3.63600 10.14200 1.000 27.79000 277 TRP A CA 1
ATOM 1128 C C . TRP A 1 168 ? 13.77400 4.97700 9.89400 1.000 26.43000 277 TRP A C 1
ATOM 1129 O O . TRP A 1 168 ? 14.07400 5.60200 8.89100 1.000 26.14000 277 TRP A O 1
ATOM 1140 N N . HIS A 1 169 ? 12.84900 5.34900 10.78300 1.000 26.60000 278 HIS A N 1
ATOM 1141 C CA . HIS A 1 169 ? 12.17900 6.63600 10.63200 1.000 26.28000 278 HIS A CA 1
ATOM 1142 C C . HIS A 1 169 ? 13.18400 7.78200 10.65000 1.000 26.62000 278 HIS A C 1
ATOM 1143 O O . HIS A 1 169 ? 13.12500 8.69200 9.80900 1.000 27.08000 278 HIS A O 1
ATOM 1150 N N . GLN A 1 170 ? 14.11400 7.75500 11.62100 1.000 23.96000 279 GLN A N 1
ATOM 1151 C CA . GLN A 1 170 ? 15.11000 8.81800 11.73900 1.000 24.27000 279 GLN A CA 1
ATOM 1152 C C . GLN A 1 170 ? 16.05000 8.86200 10.53500 1.000 23.63000 279 GLN A C 1
ATOM 1153 O O . GLN A 1 170 ? 16.47000 9.95100 10.12300 1.000 25.02000 279 GLN A O 1
ATOM 1159 N N . LEU A 1 171 ? 16.40900 7.70000 9.96000 1.000 24.99000 280 LEU A N 1
ATOM 1160 C CA . LEU A 1 171 ? 17.20700 7.72600 8.73800 1.000 24.74000 280 LEU A CA 1
ATOM 1161 C C . LEU A 1 171 ? 16.43600 8.38700 7.60500 1.000 24.89000 280 LEU A C 1
ATOM 1162 O O . LEU A 1 171 ? 17.02800 9.08900 6.77000 1.000 24.91000 280 LEU A O 1
ATOM 1167 N N . GLY A 1 172 ? 15.11800 8.18900 7.57000 1.000 25.65000 281 GLY A N 1
ATOM 1168 C CA . GLY A 1 172 ? 14.30400 8.88100 6.58200 1.000 26.54000 281 GLY A CA 1
ATOM 1169 C C . GLY A 1 172 ? 14.31400 10.38600 6.77400 1.000 28.54000 281 GLY A C 1
ATOM 1170 O O . GLY A 1 172 ? 14.35000 11.14300 5.80000 1.000 28.16000 281 GLY A O 1
ATOM 1171 N N . LEU A 1 173 ? 14.27700 10.84400 8.03500 1.000 24.49000 282 LEU A N 1
ATOM 1172 C CA . LEU A 1 173 ? 14.39100 12.27400 8.29600 1.000 26.22000 282 LEU A CA 1
ATOM 1173 C C . LEU A 1 173 ? 15.75200 12.81500 7.87900 1.000 28.12000 282 LEU A C 1
ATOM 1174 O O . LEU A 1 173 ? 15.84100 13.89800 7.29300 1.000 30.79000 282 LEU A O 1
ATOM 1179 N N . PHE A 1 174 ? 16.82300 12.07900 8.18300 1.000 25.60000 283 PHE A N 1
ATOM 1180 C CA . PHE A 1 174 ? 18.16700 12.47300 7.76600 1.000 24.93000 283 PHE A CA 1
ATOM 1181 C C . PHE A 1 174 ? 18.26500 12.57400 6.24300 1.000 28.03000 283 PHE A C 1
ATOM 1182 O O . PHE A 1 174 ? 18.89100 13.49500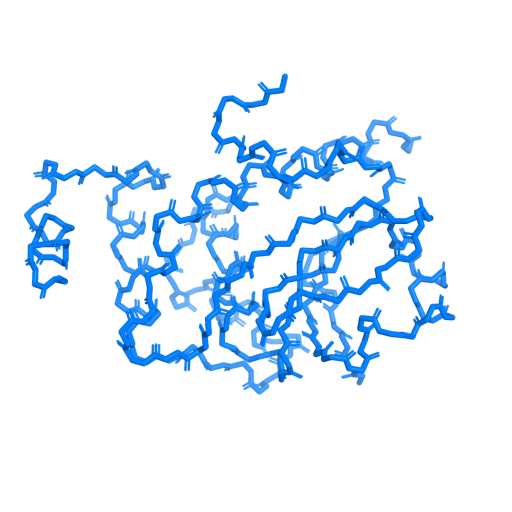 5.70700 1.000 29.73000 283 PHE A O 1
ATOM 1190 N N . TYR A 1 175 ? 17.64900 11.63500 5.53400 1.000 24.94000 284 TYR A N 1
ATOM 1191 C CA . TYR A 1 175 ? 17.65100 11.67200 4.07200 1.000 24.17000 284 TYR A CA 1
ATOM 1192 C C . TYR A 1 175 ? 16.95800 12.92300 3.54900 1.000 31.14000 284 TYR A C 1
ATOM 1193 O O . TYR A 1 175 ? 17.47100 13.60500 2.65200 1.000 31.13000 284 TYR A O 1
ATOM 1202 N N . THR A 1 176 ? 15.77400 13.22600 4.08800 1.000 32.21000 285 THR A N 1
ATOM 1203 C CA . THR A 1 176 ? 14.96400 14.33700 3.58800 1.000 34.14000 285 THR A CA 1
ATOM 1204 C C . THR A 1 176 ? 15.72900 15.64300 3.66500 1.000 34.67000 285 THR A C 1
ATOM 1205 O O . THR A 1 176 ? 15.68800 16.46100 2.73800 1.000 37.61000 285 THR A O 1
ATOM 1209 N N . THR A 1 177 ? 16.43400 15.85500 4.76700 1.000 33.27000 286 THR A N 1
ATOM 1210 C CA . THR A 1 177 ? 17.06100 17.12700 5.04700 1.000 34.87000 286 THR A CA 1
ATOM 1211 C C . THR A 1 177 ? 18.50100 17.18400 4.55800 1.000 37.32000 286 THR A C 1
ATOM 1212 O O . THR A 1 177 ? 19.24900 18.06800 4.97800 1.000 39.22000 286 THR A O 1
ATOM 1216 N N . ASP A 1 178 ? 18.89200 16.28400 3.65000 1.000 37.96000 287 ASP A N 1
ATOM 1217 C CA . ASP A 1 178 ? 20.26200 16.22500 3.12500 1.000 38.54000 287 ASP A CA 1
ATOM 1218 C C . ASP A 1 178 ? 21.31900 16.25700 4.23100 1.000 38.44000 287 ASP A C 1
ATOM 1219 O O . ASP A 1 178 ? 22.33000 16.95200 4.12700 1.000 38.49000 287 ASP A O 1
ATOM 1224 N N . GLY A 1 179 ? 21.08800 15.50700 5.31300 1.000 38.11000 288 GLY A N 1
ATOM 1225 C CA . GLY A 1 179 ? 22.11400 15.35400 6.33600 1.000 35.26000 288 GLY A CA 1
ATOM 1226 C C . GLY A 1 179 ? 22.35200 16.55100 7.24100 1.000 39.16000 288 GLY A C 1
ATOM 1227 O O . GLY A 1 179 ? 23.24800 16.49300 8.09600 1.000 38.91000 288 GLY A O 1
ATOM 1228 N N . LYS A 1 180 ? 21.61000 17.64000 7.07200 1.000 40.68000 289 LYS A N 1
ATOM 1229 C CA . LYS A 1 180 ? 21.61700 18.76100 8.00400 1.000 42.33000 289 LYS A CA 1
ATOM 1230 C C . LYS A 1 180 ? 20.27100 18.70000 8.70600 1.000 43.41000 289 LYS A C 1
ATOM 1231 O O . LYS A 1 180 ? 19.23000 18.81900 8.05500 1.000 48.57000 289 LYS A O 1
ATOM 1237 N N . VAL A 1 181 ? 20.26800 18.46900 10.01300 1.000 42.25000 290 VAL A N 1
ATOM 1238 C CA . VAL A 1 181 ? 18.98500 18.22700 10.67300 1.000 40.83000 290 VAL A CA 1
ATOM 1239 C C . VAL A 1 181 ? 18.26700 19.57100 10.77700 1.000 40.93000 290 VAL A C 1
ATOM 1240 O O . VAL A 1 181 ? 18.64300 20.42600 11.57200 1.000 44.17000 290 VAL A O 1
ATOM 1244 N N . SER A 1 182 ? 17.26600 19.78500 9.93000 1.000 40.57000 291 SER A N 1
ATOM 1245 C CA . SER A 1 182 ? 16.56800 21.06200 9.85900 1.000 40.41000 291 SER A CA 1
ATOM 1246 C C . SER A 1 182 ? 15.11400 20.89600 10.25600 1.000 38.07000 291 SER A C 1
ATOM 1247 O O . SER A 1 182 ? 14.38200 20.10400 9.65000 1.000 35.55000 291 SER A O 1
ATOM 1250 N N . LEU A 1 183 ? 14.68600 21.68600 11.22900 1.000 38.38000 292 LEU A N 1
ATOM 1251 C CA . LEU A 1 183 ? 13.29700 21.64400 11.64800 1.000 35.83000 292 LEU A CA 1
ATOM 1252 C C . LEU A 1 183 ? 12.39400 22.51600 10.78300 1.000 36.92000 292 LEU A C 1
ATOM 1253 O O . LEU A 1 183 ? 11.21200 22.66100 11.10800 1.000 36.07000 292 LEU A O 1
ATOM 1258 N N . LYS A 1 184 ? 12.91600 23.07800 9.68000 1.000 37.46000 293 LYS A N 1
ATOM 1259 C CA . LYS A 1 184 ? 12.04400 23.61500 8.63900 1.000 39.10000 293 LYS A CA 1
ATOM 1260 C C . LYS A 1 184 ? 11.26600 22.50400 7.95300 1.000 36.95000 293 LYS A C 1
ATOM 1261 O O . LYS A 1 184 ? 10.19400 22.74900 7.38500 1.000 40.02000 293 LYS A O 1
ATOM 1267 N N . ASP A 1 185 ? 11.80800 21.28900 7.96900 1.000 34.41000 294 ASP A N 1
ATOM 1268 C CA . ASP A 1 185 ? 11.08100 20.11300 7.51300 1.000 36.56000 294 ASP A CA 1
ATOM 1269 C C . ASP A 1 185 ? 10.01500 19.75200 8.54500 1.000 34.47000 294 ASP A C 1
ATOM 1270 O O . ASP A 1 185 ? 10.34100 19.52100 9.71200 1.000 33.55000 294 ASP A O 1
ATOM 1275 N N . ARG A 1 186 ? 8.75300 19.68700 8.10500 1.000 33.27000 295 ARG A N 1
ATOM 1276 C CA . ARG A 1 186 ? 7.63200 19.42000 9.01000 1.000 35.23000 295 ARG A CA 1
ATOM 1277 C C . ARG A 1 186 ? 7.82600 18.12700 9.80500 1.000 34.73000 295 ARG A C 1
ATOM 1278 O O . ARG A 1 186 ? 7.61300 18.09100 11.02600 1.000 32.21000 295 ARG A O 1
ATOM 1286 N N . SER A 1 187 ? 8.20700 17.04700 9.12000 1.000 31.29000 296 SER A N 1
ATOM 1287 C CA . SER A 1 187 ? 8.29800 15.74800 9.77900 1.000 32.83000 296 SER A CA 1
ATOM 1288 C C . SER A 1 187 ? 9.43400 15.71400 10.79800 1.000 30.10000 296 SER A C 1
ATOM 1289 O O . SER A 1 187 ? 9.30900 15.08000 11.85600 1.000 30.76000 296 SER A O 1
ATOM 1292 N N . THR A 1 188 ? 10.55000 16.38500 10.50700 1.000 27.27000 297 THR A N 1
ATOM 1293 C CA . THR A 1 188 ? 11.61900 16.46600 11.49200 1.000 26.26000 297 THR A CA 1
ATOM 1294 C C . THR A 1 188 ? 11.17200 17.25700 12.70800 1.000 29.82000 297 THR A C 1
ATOM 1295 O O . THR A 1 188 ? 11.42400 16.85100 13.84600 1.000 28.71000 297 THR A O 1
ATOM 1299 N N . ARG A 1 189 ? 10.51600 18.39700 12.48300 1.000 29.98000 298 ARG A N 1
ATOM 1300 C CA . ARG A 1 189 ? 10.02300 19.18500 13.61200 1.000 29.86000 298 ARG A CA 1
ATOM 1301 C C . ARG A 1 189 ? 9.03900 18.37500 14.44900 1.000 32.16000 298 ARG A C 1
ATOM 1302 O O . ARG A 1 189 ? 9.05500 18.44000 15.68800 1.000 31.52000 298 ARG A O 1
ATOM 1310 N N . GLN A 1 190 ? 8.20600 17.56900 13.78400 1.000 31.67000 299 GLN A N 1
ATOM 1311 C CA . GLN A 1 190 ? 7.20600 16.77500 14.48500 1.000 34.95000 299 GLN A CA 1
ATOM 1312 C C . GLN A 1 190 ? 7.88000 15.72200 15.35200 1.000 36.46000 299 GLN A C 1
ATOM 1313 O O . GLN A 1 190 ? 7.48700 15.50100 16.50400 1.000 34.73000 299 GLN A O 1
ATOM 1319 N N . TYR A 1 191 ? 8.91100 15.07400 14.81200 1.000 30.47000 300 TYR A N 1
ATOM 1320 C CA . TYR A 1 191 ? 9.68700 14.10800 15.57700 1.000 30.51000 300 TYR A CA 1
ATOM 1321 C C . TYR A 1 191 ? 10.20000 14.71900 16.88200 1.000 35.79000 300 TYR A C 1
ATOM 1322 O O . TYR A 1 191 ? 10.05300 14.13600 17.96800 1.000 35.22000 300 TYR A O 1
ATOM 1331 N N . TYR A 1 192 ? 10.79800 15.90800 16.80100 1.000 33.22000 301 TYR A N 1
ATOM 1332 C CA . TYR A 1 192 ? 11.31900 16.53100 18.01500 1.000 32.66000 301 TYR A CA 1
ATOM 1333 C C . TYR A 1 192 ? 10.20200 17.02000 18.92700 1.000 37.18000 301 TYR A C 1
ATOM 1334 O O . TYR A 1 192 ? 10.38300 17.06000 20.15200 1.000 40.39000 301 TYR A O 1
ATOM 1343 N N . MET A 1 193 ? 9.07100 17.43000 18.37700 1.000 34.20000 302 MET A N 1
ATOM 1344 C CA . MET A 1 193 ? 7.96700 17.93500 19.22800 1.000 38.74000 302 MET A CA 1
ATOM 1345 C C . MET A 1 193 ? 7.41300 16.76800 20.05500 1.000 43.95000 302 MET A C 1
ATOM 1346 O O . MET A 1 193 ? 7.11900 16.98100 21.23300 1.0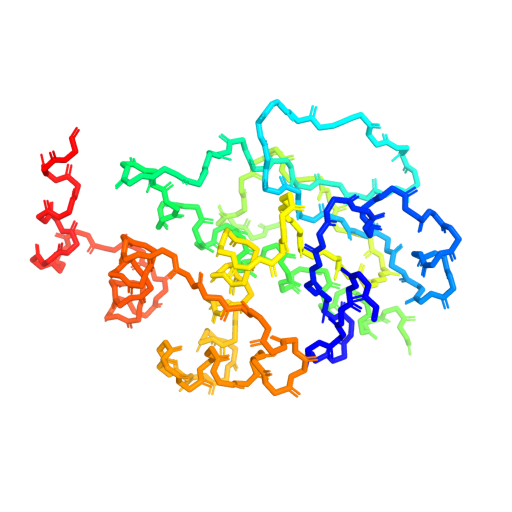00 46.68000 302 MET A O 1
ATOM 1351 N N . GLU A 1 194 ? 7.32200 15.58100 19.46100 1.000 43.11000 303 GLU A N 1
ATOM 1352 C CA . GLU A 1 194 ? 6.69800 14.41100 20.13400 1.000 46.93000 303 GLU A CA 1
ATOM 1353 C C . GLU A 1 194 ? 7.58300 13.90600 21.26600 1.000 47.71000 303 GLU A C 1
ATOM 1354 O O . GLU A 1 194 ? 7.06000 13.27400 22.18900 1.000 54.84000 303 GLU A O 1
ATOM 1360 N N . ARG A 1 195 ? 8.87000 14.20100 21.19900 1.000 47.28000 304 ARG A N 1
ATOM 1361 C CA . ARG A 1 195 ? 9.82200 13.76200 22.24000 1.000 49.01000 304 ARG A CA 1
ATOM 1362 C C . ARG A 1 195 ? 9.59000 14.59400 23.49800 1.000 52.46000 304 ARG A C 1
ATOM 1363 O O . ARG A 1 195 ? 10.02500 14.16000 24.57200 1.000 57.74000 304 ARG A O 1
#

Secondary structure (DSSP, 8-state):
--EEEEETTEEEE-HHHHH-HHHHHHTTEEEEEEE-SSPP---TTSEEEEE-----TT---GGGHHHHHHHHHHHHHHHHHH---TTS-TTSPPP-SSEEEEE-SSSSSHHHHHHHHHHHHHHT--HHHHHHHHHTTSTT----HHHHHHHHHHHHTTTS--TTSHHHHHHHHH-

B-factor: mean 32.94, std 7.86, range [20.7, 75.85]

Foldseek 3Di:
DQWWDLDVQEIFGAPVVVPCVVVCVVQFAAEEEEAEPPFDDDDNSHFYQYNHWDQDLLTDPLLCLLQLLQQQVQAVVQLVVVCHDPSHDPSGGRHDNGGYYYYYHGRAASRLLSQLSNCCLPVVDQSVVSSVSVCVTVVRHDHDPNSNVSSNQCSVVSNDNDVVPVSSVVSVVVD

Organism: Cryptococcus neoformans (strain H99 / ATCC 208821 / CBS 10515 / FGSC 9487) (NCBI:txid235443)

InterPro domains:
  IPR000340 Dual specificity phosphatase, catalytic domain [PF00782] (225-284)
  IPR000387 Tyrosine-specific protein phosphatases domain [PS50056] (208-268)
  IPR016130 Protein-tyrosine phosphatase, active site [PS00383] (231-241)
  IPR020422 Dual specificity protein phosphatase domain [PS50054] (115-289)
  IPR020422 Dual specificity protein phosphatase domain [SM00195] (115-286)
  IPR029021 Protein-tyrosine phosphatase-like [G3DSA:3.90.190.10] (81-286)
  IPR029021 Protein-tyrosine phosphatase-like [SSF52799] (103-284)

Solvent-accessible surface area: 8804 Å² total; per-residue (Å²): 95,91,19,37,67,7,27,104,1,0,29,0,0,19,58,76,4,2,96,51,78,120,70,0,95,150,46,33,0,57,0,0,0,3,0,19,137,116,39,58,200,46,65,137,76,6,2,16,0,39,5,110,15,53,68,44,95,108,14,26,1,0,55,54,0,26,9,0,9,13,0,0,71,43,0,25,99,61,72,142,182,69,120,144,45,134,82,13,54,131,76,1,89,96,14,73,80,6,2,0,0,0,0,4,112,50,0,68,9,19,0,0,0,0,0,0,0,12,0,10,43,86,103,131,36,46,19,106,92,0,0,59,57,0,65,136,105,17,97,83,2,89,3,33,88,28,0,57,97,1,0,26,7,5,111,82,11,111,21,137,44,26,79,191,35,186,57,0,103,84,21,56,143,141,146

Sequence (175 aa):
GHMQEVVDGLWVGDLVAANDDDELEKNGIKNILSALRPSLKFSDKYAVYPLEIDDSADTDLLSHLPSCVAWIKEILDLRQKAARSPDIDTVAQPGKPGGVLVHCQAGMSRSASIVAAYLMSQYDLDPMEAMTMIREKRPVVEPSATFWHQLGLFYTTDGKVSLKDRSTRQYYMER

Radius of gyration: 15.04 Å; Cα contacts (8 Å, |Δi|>4): 321; chains: 1; bounding box: 42×36×32 Å